Protein AF-0000000067725650 (afdb_homodimer)

Solvent-accessible surface area (backbone atoms only — not comparable to full-atom values): 16822 Å² total; per-residue (Å²): 128,78,77,61,65,94,55,26,31,21,33,38,41,38,32,36,58,33,79,93,50,21,23,38,40,37,38,36,34,57,49,4,36,28,46,35,37,36,42,27,48,74,35,75,100,40,73,75,66,40,52,38,71,55,66,52,57,87,64,38,57,76,92,34,56,45,89,60,23,18,45,24,63,25,79,72,66,66,37,48,76,51,51,60,70,70,75,77,94,49,63,87,43,76,65,29,45,55,46,26,75,56,16,65,42,28,21,35,39,60,80,38,52,92,56,16,60,42,74,36,60,50,63,41,22,34,39,37,31,35,32,78,92,45,68,54,17,38,38,36,38,40,32,40,50,77,54,58,79,56,52,82,63,85,58,81,47,85,121,128,80,77,62,65,93,55,26,31,21,33,38,40,37,33,36,58,34,76,93,50,20,22,40,40,36,36,36,34,56,49,4,36,29,47,33,36,38,41,29,50,74,35,75,101,38,72,76,66,39,51,39,72,54,68,53,58,85,64,37,57,75,90,34,56,46,89,62,22,17,44,24,63,25,81,72,66,66,36,47,76,51,52,60,71,67,78,80,94,49,61,86,44,77,66,27,46,56,46,26,75,57,17,64,40,27,22,34,39,62,78,38,51,92,58,15,59,41,73,34,60,52,61,42,23,36,38,36,30,34,33,79,92,43,68,54,16,38,38,36,41,40,32,41,48,76,54,58,78,57,54,81,63,85,58,80,49,84,121

Secondary structure (DSSP, 8-state):
-----S---EEEEEE-S-GGGEEEEEEE-TT-B-S-EEEEE-SSS----EEE-S-TTTT--GGGEETTEE--HHHHH-SHHHH--SSS-----HHHHHHHHH-TTEE-STT-GGGT-EEEETT--EEEEESTTSTT-EEEEEE-S-----SSS------/-----S---EEEEEE-S-GGGEEEEEEE-TT-B-S-EEEEE-SSS----EEE-S-TTTT--GGGEETTEE--HHHHH-SHHHH--SSS-----HHHHHHHHH-TTEE-STT-GGGT-EEEETT--EEEEESTTSTT-EEEEEE-S-----SSS------

InterPro domains:
  IPR001938 Thaumatin family [PF00314] (8-132)
  IPR001938 Thaumatin family [PIRSF002703] (8-136)
  IPR001938 Thaumatin family [PR00347] (23-39)
  IPR001938 Thaumatin family [PR00347] (122-131)
  IPR001938 Thaumatin family [PS51367] (1-134)
  IPR001938 Thaumatin family [PTHR31048] (8-132)
  IPR001938 Thaumatin family [SM00205] (1-132)
  IPR037176 Osmotin/thaumatin-like superfamily [G3DSA:2.60.110.10] (4-132)
  IPR037176 Osmotin/thaumatin-like superfamily [SSF49870] (10-132)

Radius of gyration: 19.92 Å; Cα contacts (8 Å, |Δi|>4): 793; chains: 2; bounding box: 37×60×54 Å

Nearest PDB structures (foldseek):
  4bct-assembly1_A  TM=9.636E-01  e=1.843E-18  Actinidia deliciosa
  4jru-assembly1_A  TM=9.749E-01  e=6.706E-17  Vitis vinifera
  5yyr-assembly1_A  TM=9.310E-01  e=9.993E-14  Thaumatococcus daniellii
  7vcg-assembly1_A  TM=9.346E-01  e=1.601E-13  Thaumatococcus daniellii
  3wou-assembly1_A  TM=9.330E-01  e=2.418E-13  Thaumatococcus daniellii

pLDDT: mean 81.75, std 19.79, range [21.67, 98.56]

Foldseek 3Di:
DPVPPLDQDWDWDWDALDPPQKIKIFIARLSWFQWWKKKAWDDDPGGDIFIQDFPCQVVAPPQQHDVRTGGFPCSSPVDCQRAVPPDDDHDDDPQLVSRCVRGVQYHSGDPPCVRTMDIDHHQIKMKMKIRVVDPPIDMDIGGRDQADPPDDDSDDGDD/DPVPPLDQDWDWDWDALDPPQKIKIFIARLSWFQWWKKKAWDDDPGGDIFIQDFPCQVVAPPQQHDVRTGGFPCSSPVDCQRAVPPDDDHDDDPQLVSRCVRGVQYHSGDPPCVRTMDIDHHQIKMKMKIRVVDPPIDMDIGGRDQADPPDDDSDDGDD

Sequence (318 aa):
SHFWLNTSDTLAEYSLKQFNNLDFYDISLVDGFNVPMEFSPTSGNCSVRISCTADIIGQCPNELRIPGGCNNPCTVFNTNEYCCTSGGNCGPTNYSKFFKDRCSTSYSYPKDDSTSTFTCPNGTNYRVVFCPRSRLGGTVLIKSSLFCVLQGTPLPCCRSHFWLNTSDTLAEYSLKQFNNLDFYDISLVDGFNVPMEFSPTSGNCSVRISCTADIIGQCPNELRIPGGCNNPCTVFNTNEYCCTSGGNCGPTNYSKFFKDRCSTSYSYPKDDSTSTFTCPNGTNYRVVFCPRSRLGGTVLIKSSLFCVLQGTPLPCCR

Organism: Nicotiana tabacum (NCBI:txid4097)

Structure (mmCIF, N/CA/C/O backbone):
data_AF-0000000067725650-model_v1
#
loop_
_entity.id
_entity.type
_entity.pdbx_description
1 polymer 'Osmotin-like protein OSM34'
#
loop_
_atom_site.group_PDB
_atom_site.id
_atom_site.type_symbol
_atom_site.label_atom_id
_atom_site.label_alt_id
_atom_site.label_comp_id
_atom_site.label_asym_id
_atom_site.label_entity_id
_atom_site.label_seq_id
_atom_site.pdbx_PDB_ins_code
_atom_site.Cartn_x
_atom_site.Cartn_y
_atom_site.Cartn_z
_atom_site.occupancy
_atom_site.B_iso_or_equiv
_atom_site.auth_seq_id
_atom_site.auth_comp_id
_atom_site.auth_asym_id
_atom_site.auth_atom_id
_atom_site.pdbx_PDB_model_num
ATOM 1 N N . SER A 1 1 ? 18.594 8.836 9.594 1 21.67 1 SER A N 1
ATOM 2 C CA . SER A 1 1 ? 18.406 9.891 8.609 1 21.67 1 SER A CA 1
ATOM 3 C C . SER A 1 1 ? 17.641 9.383 7.391 1 21.67 1 SER A C 1
ATOM 5 O O . SER A 1 1 ? 18.094 8.477 6.695 1 21.67 1 SER A O 1
ATOM 7 N N . HIS A 1 2 ? 16.406 9.203 7.5 1 28.45 2 HIS A N 1
ATOM 8 C CA . HIS A 1 2 ? 15.547 8.953 6.344 1 28.45 2 HIS A CA 1
ATOM 9 C C . HIS A 1 2 ? 15.914 9.859 5.176 1 28.45 2 HIS A C 1
ATOM 11 O O . HIS A 1 2 ? 15.867 11.086 5.297 1 28.45 2 HIS A O 1
ATOM 17 N N . PHE A 1 3 ? 16.906 9.719 4.648 1 27.81 3 PHE A N 1
ATOM 18 C CA . PHE A 1 3 ? 17.141 10.43 3.395 1 27.81 3 PHE A CA 1
ATOM 19 C C . PHE A 1 3 ? 15.859 10.484 2.564 1 27.81 3 PHE A C 1
ATOM 21 O O . PHE A 1 3 ? 15.523 9.531 1.858 1 27.81 3 PHE A O 1
ATOM 28 N N . TRP A 1 4 ? 14.812 11.016 3.189 1 34.94 4 TRP A N 1
ATOM 29 C CA . TRP A 1 4 ? 13.609 11.406 2.471 1 34.94 4 TRP A CA 1
ATOM 30 C C . TRP A 1 4 ? 13.953 12.219 1.223 1 34.94 4 TRP A C 1
ATOM 32 O O . TRP A 1 4 ? 14.508 13.312 1.32 1 34.94 4 TRP A O 1
ATOM 42 N N . LEU A 1 5 ? 14.5 11.688 0.393 1 38.09 5 LEU A N 1
ATOM 43 C CA . LEU A 1 5 ? 14.406 12.508 -0.807 1 38.09 5 LEU A CA 1
ATOM 44 C C . LEU A 1 5 ? 13.086 13.281 -0.837 1 38.09 5 LEU A C 1
ATOM 46 O O . LEU A 1 5 ? 12.062 12.773 -0.38 1 38.09 5 LEU A O 1
ATOM 50 N N . ASN A 1 6 ? 13.164 14.641 -0.627 1 46.59 6 ASN A N 1
ATOM 51 C CA . ASN A 1 6 ? 12.117 15.648 -0.667 1 46.59 6 ASN A CA 1
ATOM 52 C C . ASN A 1 6 ? 11.016 15.273 -1.653 1 46.59 6 ASN A C 1
ATOM 54 O O . ASN A 1 6 ? 10.922 15.859 -2.736 1 46.59 6 ASN A O 1
ATOM 58 N N . THR A 1 7 ? 10.648 13.938 -1.808 1 59.97 7 THR A N 1
ATOM 59 C CA . THR A 1 7 ? 9.609 13.609 -2.777 1 59.97 7 THR A CA 1
ATOM 60 C C . THR A 1 7 ? 8.234 13.609 -2.115 1 59.97 7 THR A C 1
ATOM 62 O O . THR A 1 7 ? 8.125 13.43 -0.9 1 59.97 7 THR A O 1
ATOM 65 N N . SER A 1 8 ? 7.371 14.305 -2.717 1 71.69 8 SER A N 1
ATOM 66 C CA . SER A 1 8 ? 5.965 14.234 -2.34 1 71.69 8 SER A CA 1
ATOM 67 C C . SER A 1 8 ? 5.473 12.789 -2.305 1 71.69 8 SER A C 1
ATOM 69 O O . SER A 1 8 ? 5.605 12.055 -3.289 1 71.69 8 SER A O 1
ATOM 71 N N . ASP A 1 9 ? 5.129 12.43 -1.097 1 77.31 9 ASP A N 1
ATOM 72 C CA . ASP A 1 9 ? 4.691 11.039 -0.955 1 77.31 9 ASP A CA 1
ATOM 73 C C . ASP A 1 9 ? 3.344 10.961 -0.244 1 77.31 9 ASP A C 1
ATOM 75 O O . ASP A 1 9 ? 3.168 11.531 0.833 1 77.31 9 ASP A O 1
ATOM 79 N N . THR A 1 10 ? 2.334 10.344 -0.966 1 80.31 10 THR A N 1
ATOM 80 C CA . THR A 1 10 ? 1.128 9.906 -0.275 1 80.31 10 THR A CA 1
ATOM 81 C C . THR A 1 10 ? 1.414 8.672 0.573 1 80.31 10 THR A C 1
ATOM 83 O O . THR A 1 10 ? 1.952 7.676 0.074 1 80.31 10 THR A O 1
ATOM 86 N N . LEU A 1 11 ? 1.077 8.828 1.792 1 81.38 11 LEU A N 1
ATOM 87 C CA . LEU A 1 11 ? 1.414 7.762 2.734 1 81.38 11 LEU A CA 1
ATOM 88 C C . LEU A 1 11 ? 0.153 7.133 3.314 1 81.38 11 LEU A C 1
ATOM 90 O O . LEU A 1 11 ? -0.792 7.84 3.674 1 81.38 11 LEU A O 1
ATOM 94 N N . ALA A 1 12 ? -0.032 5.801 3.248 1 83.94 12 ALA A N 1
ATOM 95 C CA . ALA A 1 12 ? -0.967 5.059 4.09 1 83.94 12 ALA A CA 1
ATOM 96 C C . ALA A 1 12 ? -0.258 4.465 5.305 1 83.94 12 ALA A C 1
ATOM 98 O O . ALA A 1 12 ? 0.868 3.973 5.195 1 83.94 12 ALA A O 1
ATOM 99 N N . GLU A 1 13 ? -0.981 4.641 6.43 1 79.81 13 GLU A N 1
ATOM 100 C CA . GLU A 1 13 ? -0.401 4.121 7.664 1 79.81 13 GLU A CA 1
ATOM 101 C C . GLU A 1 13 ? -1.375 3.191 8.383 1 79.81 13 GLU A C 1
ATOM 103 O O . GLU A 1 13 ? -2.562 3.5 8.5 1 79.81 13 GLU A O 1
ATOM 108 N N . TYR A 1 14 ? -0.844 2.064 8.742 1 81.12 14 TYR A N 1
ATOM 109 C CA . TYR A 1 14 ? -1.568 1.082 9.539 1 81.12 14 TYR A CA 1
ATOM 110 C C . TYR A 1 14 ? -0.776 0.7 10.789 1 81.12 14 TYR A C 1
ATOM 112 O O . TYR A 1 14 ? 0.394 0.321 10.695 1 81.12 14 TYR A O 1
ATOM 120 N N . SER A 1 15 ? -1.365 0.926 11.969 1 74.5 15 SER A N 1
ATOM 121 C CA . SER A 1 15 ? -0.776 0.531 13.242 1 74.5 15 SER A CA 1
ATOM 122 C C . SER A 1 15 ? -1.657 -0.478 13.969 1 74.5 15 SER A C 1
ATOM 124 O O . SER A 1 15 ? -2.822 -0.198 14.258 1 74.5 15 SER A O 1
ATOM 126 N N . LEU A 1 16 ? -1.078 -1.565 14.25 1 75.38 16 LEU A N 1
ATOM 127 C CA . LEU A 1 16 ? -1.798 -2.676 14.867 1 75.38 16 LEU A CA 1
ATOM 128 C C . LEU A 1 16 ? -1.773 -2.562 16.391 1 75.38 16 LEU A C 1
ATOM 130 O O . LEU A 1 16 ? -0.742 -2.225 16.969 1 75.38 16 LEU A O 1
ATOM 134 N N . LYS A 1 17 ? -2.9 -3.096 16.969 1 67.88 17 LYS A N 1
ATOM 135 C CA . LYS A 1 17 ? -3.072 -3.316 18.406 1 67.88 17 LYS A CA 1
ATOM 136 C C . LYS A 1 17 ? -2.541 -2.135 19.219 1 67.88 17 LYS A C 1
ATOM 138 O O . LYS A 1 17 ? -1.748 -2.3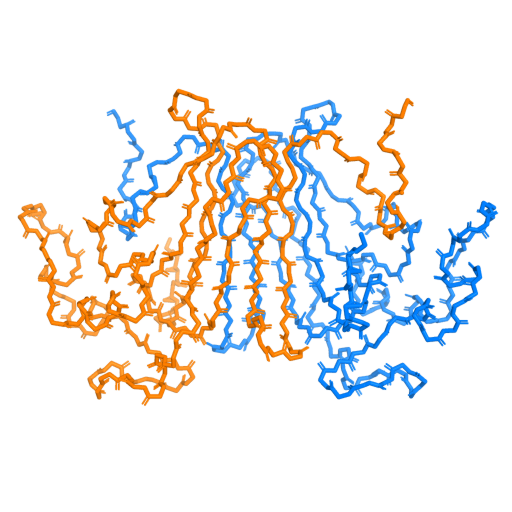14 20.141 1 67.88 17 LYS A O 1
ATOM 143 N N . GLN A 1 18 ? -3.107 -1.048 18.875 1 67.12 18 GLN A N 1
ATOM 144 C CA . GLN A 1 18 ? -2.768 0.138 19.656 1 67.12 18 GLN A CA 1
ATOM 145 C C . GLN A 1 18 ? -3.596 0.213 20.938 1 67.12 18 GLN A C 1
ATOM 147 O O . GLN A 1 18 ? -3.865 -0.811 21.578 1 67.12 18 GLN A O 1
ATOM 152 N N . PHE A 1 19 ? -3.898 1.355 21.438 1 72.5 19 PHE A N 1
ATOM 153 C CA . PHE A 1 19 ? -4.621 1.539 22.688 1 72.5 19 PHE A CA 1
ATOM 154 C C . PHE A 1 19 ? -5.996 0.88 22.625 1 72.5 19 PHE A C 1
ATOM 156 O O . PHE A 1 19 ? -6.664 0.928 21.594 1 72.5 19 PHE A O 1
ATOM 163 N N . ASN A 1 20 ? -6.391 0.091 23.766 1 79.44 20 ASN A N 1
ATOM 164 C CA . ASN A 1 20 ? -7.723 -0.476 23.953 1 79.44 20 ASN A CA 1
ATOM 165 C C . ASN A 1 20 ? -8.039 -1.516 22.875 1 79.44 20 ASN A C 1
ATOM 167 O O . ASN A 1 20 ? -9.18 -1.623 22.422 1 79.44 20 ASN A O 1
ATOM 171 N N . ASN A 1 21 ? -7.031 -2.211 22.281 1 85.31 21 ASN A N 1
ATOM 172 C CA . ASN A 1 21 ? -7.195 -3.285 21.312 1 85.31 21 ASN A CA 1
ATOM 173 C C . ASN A 1 21 ? -7.773 -2.768 19.984 1 85.31 21 ASN A C 1
ATOM 175 O O . ASN A 1 21 ? -8.625 -3.418 19.391 1 85.31 21 ASN A O 1
ATOM 179 N N . LEU A 1 22 ? -7.387 -1.499 19.75 1 87.44 22 LEU A N 1
ATOM 180 C CA . LEU A 1 22 ? -7.812 -0.895 18.5 1 87.44 22 LEU A CA 1
ATOM 181 C C . LEU A 1 22 ? -6.652 -0.829 17.5 1 87.44 22 LEU A C 1
ATOM 183 O O . LEU A 1 22 ? -5.504 -0.629 17.906 1 87.44 22 LEU A O 1
ATOM 187 N N . ASP A 1 23 ? -6.965 -1.062 16.25 1 87.56 23 ASP A N 1
ATOM 188 C CA . ASP A 1 23 ? -6.09 -0.672 15.141 1 87.56 23 ASP A CA 1
ATOM 189 C C . ASP A 1 23 ? -6.301 0.792 14.766 1 87.56 23 ASP A C 1
ATOM 191 O O . ASP A 1 23 ? -7.422 1.298 14.828 1 87.56 23 ASP A O 1
ATOM 195 N N . PHE A 1 24 ? -5.199 1.407 14.359 1 88.56 24 PHE A N 1
ATOM 196 C CA . PHE A 1 24 ? -5.27 2.75 13.805 1 88.56 24 PHE A CA 1
ATOM 197 C C . PHE A 1 24 ? -4.859 2.748 12.336 1 88.56 24 PHE A C 1
ATOM 199 O O . PHE A 1 24 ? -3.895 2.08 11.953 1 88.56 24 PHE A O 1
ATOM 206 N N . TYR A 1 25 ? -5.621 3.398 11.508 1 90.06 25 TYR A N 1
ATOM 207 C CA . TYR A 1 25 ? -5.242 3.547 10.102 1 90.06 25 TYR A CA 1
ATOM 208 C C . TYR A 1 25 ? -5.574 4.945 9.594 1 90.06 25 TYR A C 1
ATOM 210 O O . TYR A 1 25 ? -6.504 5.586 10.086 1 90.06 25 TYR A O 1
ATOM 218 N N . ASP A 1 26 ? -4.762 5.449 8.641 1 92.5 26 ASP A N 1
ATOM 219 C CA . ASP A 1 26 ? -4.949 6.789 8.094 1 92.5 26 ASP A CA 1
ATOM 220 C C . ASP A 1 26 ? -4.242 6.934 6.746 1 92.5 26 ASP A C 1
ATOM 222 O O . ASP A 1 26 ? -3.463 6.066 6.352 1 92.5 26 ASP A O 1
ATOM 226 N N . ILE A 1 27 ? -4.598 7.965 6.016 1 94.12 27 ILE A N 1
ATOM 227 C CA . ILE A 1 27 ? -3.867 8.484 4.863 1 94.12 27 ILE A CA 1
ATOM 228 C C . ILE A 1 27 ? -3.258 9.844 5.207 1 94.12 27 ILE A C 1
ATOM 230 O O . ILE A 1 27 ? -3.914 10.688 5.82 1 94.12 27 ILE A O 1
ATOM 234 N N . SER A 1 28 ? -1.983 10.008 4.867 1 92.5 28 SER A N 1
ATOM 235 C CA . SER A 1 28 ? -1.287 11.227 5.242 1 92.5 28 SER A CA 1
ATOM 236 C C . SER A 1 28 ? -0.784 11.984 4.016 1 92.5 28 SER A C 1
ATOM 238 O O . SER A 1 28 ? -0.113 11.398 3.158 1 92.5 28 SER A O 1
ATOM 240 N N . LEU A 1 29 ? -1.091 13.273 3.947 1 93 29 LEU A N 1
ATOM 241 C CA . LEU A 1 29 ? -0.574 14.172 2.924 1 93 29 LEU A CA 1
ATOM 242 C C . LEU A 1 29 ? 0.448 15.133 3.514 1 93 29 LEU A C 1
ATOM 244 O O . LEU A 1 29 ? 0.847 16.109 2.861 1 93 29 LEU A O 1
ATOM 248 N N . VAL A 1 30 ? 0.889 14.867 4.758 1 89.38 30 VAL A N 1
ATOM 249 C CA . VAL A 1 30 ? 1.842 15.734 5.441 1 89.38 30 VAL A CA 1
ATOM 250 C C . VAL A 1 30 ? 3.156 15.773 4.664 1 89.38 30 VAL A C 1
ATOM 252 O O . VAL A 1 30 ? 3.838 16.797 4.633 1 89.38 30 VAL A O 1
ATOM 255 N N . ASP A 1 31 ? 3.473 14.75 3.902 1 86.12 31 ASP A N 1
ATOM 256 C CA . ASP A 1 31 ? 4.684 14.711 3.088 1 86.12 31 ASP A CA 1
ATOM 257 C C . ASP A 1 31 ? 4.367 14.992 1.62 1 86.12 31 ASP A C 1
ATOM 259 O O . ASP A 1 31 ? 5.195 14.734 0.743 1 86.12 31 ASP A O 1
ATOM 263 N N . GLY A 1 32 ? 3.207 15.469 1.383 1 91 32 GLY A N 1
ATOM 264 C CA . GLY A 1 32 ? 2.795 15.781 0.023 1 91 32 GLY A CA 1
ATOM 265 C C . GLY A 1 32 ? 1.9 14.719 -0.586 1 91 32 GLY A C 1
ATOM 266 O O . GLY A 1 32 ? 1.411 13.836 0.119 1 91 32 GLY A O 1
ATOM 267 N N . PHE A 1 33 ? 1.603 14.977 -1.886 1 92.75 33 PHE A N 1
ATOM 268 C CA . PHE A 1 33 ? 0.702 14.109 -2.639 1 92.75 33 PHE A CA 1
ATOM 269 C C . PHE A 1 33 ? 1.281 13.789 -4.008 1 92.75 33 PHE A C 1
ATOM 271 O O . PHE A 1 33 ? 1.749 14.68 -4.719 1 92.75 33 PHE A O 1
ATOM 278 N N . ASN A 1 34 ? 1.234 12.477 -4.289 1 89.5 34 ASN A N 1
ATOM 279 C CA . ASN A 1 34 ? 1.689 12.117 -5.629 1 89.5 34 ASN A CA 1
ATOM 280 C C . ASN A 1 34 ? 0.786 11.062 -6.262 1 89.5 34 ASN A C 1
ATOM 282 O O . ASN A 1 34 ? 0.689 10.977 -7.488 1 89.5 34 ASN A O 1
ATOM 286 N N . VAL A 1 35 ? 0.055 10.289 -5.457 1 88.5 35 VAL A N 1
ATOM 287 C CA . VAL A 1 35 ? -0.822 9.266 -6.016 1 88.5 35 VAL A CA 1
ATOM 288 C C . VAL A 1 35 ? -2.104 9.18 -5.191 1 88.5 35 VAL A C 1
ATOM 290 O O . VAL A 1 35 ? -2.062 9.266 -3.961 1 88.5 35 VAL A O 1
ATOM 293 N N . PRO A 1 36 ? -3.256 8.953 -5.906 1 91.5 36 PRO A N 1
ATOM 294 C CA . PRO A 1 36 ? -4.496 8.688 -5.172 1 91.5 36 PRO A CA 1
ATOM 295 C C . PRO A 1 36 ? -4.48 7.344 -4.449 1 91.5 36 PRO A C 1
ATOM 297 O O . PRO A 1 36 ? -3.797 6.414 -4.883 1 91.5 36 PRO A O 1
ATOM 300 N N . MET A 1 37 ? -5.234 7.309 -3.369 1 92.5 37 MET A N 1
ATOM 301 C CA . MET A 1 37 ? -5.246 6.09 -2.566 1 92.5 37 MET A CA 1
ATOM 302 C C . MET A 1 37 ? -6.602 5.902 -1.888 1 92.5 37 MET A C 1
ATOM 304 O O . MET A 1 37 ? -7.309 6.875 -1.626 1 92.5 37 MET A O 1
ATOM 308 N N . GLU A 1 38 ? -6.93 4.637 -1.72 1 93.62 38 GLU A N 1
ATOM 309 C CA . GLU A 1 38 ? -8.055 4.223 -0.881 1 93.62 38 GLU A CA 1
ATOM 310 C C . GLU A 1 38 ? -7.609 3.225 0.184 1 93.62 38 GLU A C 1
ATOM 312 O O . GLU A 1 38 ? -6.789 2.346 -0.085 1 93.62 38 GLU A O 1
ATOM 317 N N . PHE A 1 39 ? -8.109 3.389 1.407 1 94.31 39 PHE A N 1
ATOM 318 C CA . PHE A 1 39 ? -7.824 2.537 2.557 1 94.31 39 PHE A CA 1
ATOM 319 C C . PHE A 1 39 ? -9.117 2.104 3.24 1 94.31 39 PHE A C 1
ATOM 321 O O . PHE A 1 39 ? -9.867 2.941 3.746 1 94.31 39 PHE A O 1
ATOM 328 N N . SER A 1 40 ? -9.336 0.747 3.332 1 95.81 40 SER A N 1
ATOM 329 C CA . SER A 1 40 ? -10.625 0.309 3.854 1 95.81 40 SER A CA 1
ATOM 330 C C . SER A 1 40 ? -10.484 -0.953 4.699 1 95.81 40 SER A C 1
ATOM 332 O O . SER A 1 40 ? -9.703 -1.847 4.359 1 95.81 40 SER A O 1
ATOM 334 N N . PRO A 1 41 ? -11.211 -0.962 5.84 1 94.69 41 PRO A N 1
ATOM 335 C CA . PRO A 1 41 ? -11.398 -2.273 6.465 1 94.69 41 PRO A CA 1
ATOM 336 C C . PRO A 1 41 ? -12.219 -3.227 5.602 1 94.69 41 PRO A C 1
ATOM 338 O O . PRO A 1 41 ? -13.141 -2.791 4.898 1 94.69 41 PRO A O 1
ATOM 341 N N . THR A 1 42 ? -11.938 -4.523 5.656 1 91.38 42 THR A N 1
ATOM 342 C CA . THR A 1 42 ? -12.641 -5.477 4.805 1 91.38 42 THR A CA 1
ATOM 343 C C . THR A 1 42 ? -13.258 -6.594 5.645 1 91.38 42 THR A C 1
ATOM 345 O O . THR A 1 42 ? -13.789 -7.562 5.102 1 91.38 42 THR A O 1
ATOM 348 N N . SER A 1 43 ? -13.125 -6.496 6.938 1 87.69 43 SER A N 1
ATOM 349 C CA . SER A 1 43 ? -13.711 -7.5 7.824 1 87.69 43 SER A CA 1
ATOM 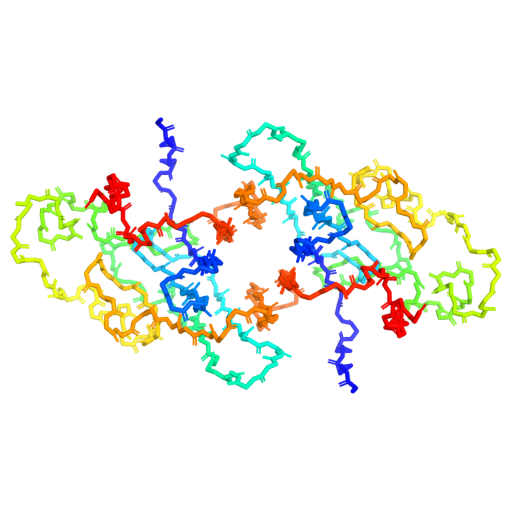350 C C . SER A 1 43 ? -14.102 -6.895 9.164 1 87.69 43 SER A C 1
ATOM 352 O O . SER A 1 43 ? -13.805 -5.727 9.438 1 87.69 43 SER A O 1
ATOM 354 N N . GLY A 1 44 ? -14.766 -7.676 9.898 1 85.69 44 GLY A N 1
ATOM 355 C CA . GLY A 1 44 ? -15.133 -7.238 11.234 1 85.69 44 GLY A CA 1
ATOM 356 C C . GLY A 1 44 ? -16.25 -6.219 11.234 1 85.69 44 GLY A C 1
ATOM 357 O O . GLY A 1 44 ? -16.906 -6 10.211 1 85.69 44 GLY A O 1
ATOM 358 N N . ASN A 1 45 ? -16.609 -5.711 12.375 1 90.12 45 ASN A N 1
ATOM 359 C CA . ASN A 1 45 ? -17.609 -4.668 12.539 1 90.12 45 ASN A CA 1
ATOM 360 C C . ASN A 1 45 ? -17.016 -3.277 12.383 1 90.12 45 ASN A C 1
ATOM 362 O O . ASN A 1 45 ? -17.141 -2.436 13.273 1 90.12 45 ASN A O 1
ATOM 366 N N . CYS A 1 46 ? -16.312 -3.078 11.328 1 92.94 46 CYS A N 1
ATOM 367 C CA . CYS A 1 46 ? -15.688 -1.81 10.969 1 92.94 46 CYS A CA 1
ATOM 368 C C . CYS A 1 46 ? -15.914 -1.495 9.492 1 92.94 46 CYS A C 1
ATOM 370 O O . CYS A 1 46 ? -15.812 -2.381 8.641 1 92.94 46 CYS A O 1
ATOM 372 N N . SER A 1 47 ? -16.219 -0.178 9.219 1 93.88 47 SER A N 1
ATOM 373 C CA . SER A 1 47 ? -16.672 0.026 7.848 1 93.88 47 SER A CA 1
ATOM 374 C C . SER A 1 47 ? -16.203 1.373 7.309 1 93.88 47 SER A C 1
ATOM 376 O O . SER A 1 47 ? -16.469 1.71 6.152 1 93.88 47 SER A O 1
ATOM 378 N N . VAL A 1 48 ? -15.5 2.121 8.109 1 95.94 48 VAL A N 1
ATOM 379 C CA . VAL A 1 48 ? -15.156 3.451 7.621 1 95.94 48 VAL A CA 1
ATOM 380 C C . VAL A 1 48 ? -14.078 3.338 6.543 1 95.94 48 VAL A C 1
ATOM 382 O O . VAL A 1 48 ? -12.938 2.977 6.832 1 95.94 48 VAL A O 1
ATOM 385 N N . ARG A 1 49 ? -14.422 3.623 5.355 1 97 49 ARG A N 1
ATOM 386 C CA . ARG A 1 49 ? -13.508 3.713 4.219 1 97 49 ARG A CA 1
ATOM 387 C C . ARG A 1 49 ? -12.961 5.125 4.07 1 97 49 ARG A C 1
ATOM 389 O O . ARG A 1 49 ? -13.719 6.098 4.098 1 97 49 ARG A O 1
ATOM 396 N N . ILE A 1 50 ? -11.648 5.23 3.949 1 97 50 ILE A N 1
ATOM 397 C CA . ILE A 1 50 ? -11.039 6.535 3.732 1 97 50 ILE A CA 1
ATOM 398 C C . ILE A 1 50 ? -10.312 6.547 2.389 1 97 50 ILE A C 1
ATOM 400 O O . ILE A 1 50 ? -9.906 5.496 1.887 1 97 50 ILE A O 1
ATOM 404 N N . SER A 1 51 ? -10.305 7.75 1.778 1 96.75 51 SER A N 1
ATOM 405 C CA . SER A 1 51 ? -9.695 7.855 0.456 1 96.75 51 SER A CA 1
ATOM 406 C C . SER A 1 51 ? -9.234 9.281 0.172 1 96.75 51 SER A C 1
ATOM 408 O O . SER A 1 51 ? -9.711 10.227 0.805 1 96.75 51 SER A O 1
ATOM 410 N N . CYS A 1 52 ? -8.266 9.414 -0.593 1 95.81 52 CYS A N 1
ATOM 411 C CA . CYS A 1 52 ? -7.836 10.648 -1.237 1 95.81 52 CYS A CA 1
ATOM 412 C C . CYS A 1 52 ? -7.633 10.445 -2.732 1 95.81 52 CYS A C 1
ATOM 414 O O . CYS A 1 52 ? -6.566 10 -3.162 1 95.81 52 CYS A O 1
ATOM 416 N N . THR A 1 53 ? -8.695 10.836 -3.527 1 94.94 53 THR A N 1
ATOM 417 C CA . THR A 1 53 ? -8.656 10.578 -4.961 1 94.94 53 THR A CA 1
ATOM 418 C C . THR A 1 53 ? -8.961 11.852 -5.75 1 94.94 53 THR A C 1
ATOM 420 O O . THR A 1 53 ? -9.188 11.797 -6.961 1 94.94 53 THR A O 1
ATOM 423 N N . ALA A 1 54 ? -9 12.969 -4.992 1 95.69 54 ALA A N 1
ATOM 424 C CA . ALA A 1 54 ? -9.234 14.234 -5.672 1 95.69 54 ALA A CA 1
ATOM 425 C C . ALA A 1 54 ? -8.07 14.586 -6.598 1 95.69 54 ALA A C 1
ATOM 427 O O . ALA A 1 54 ? -6.984 14.016 -6.48 1 95.69 54 ALA A O 1
ATOM 428 N N . ASP A 1 55 ? -8.32 15.516 -7.516 1 95.56 55 ASP A N 1
ATOM 429 C CA . ASP A 1 55 ? -7.281 15.969 -8.438 1 95.56 55 ASP A CA 1
ATOM 430 C C . ASP A 1 55 ? -6.352 16.969 -7.754 1 95.56 55 ASP A C 1
ATOM 432 O O . ASP A 1 55 ? -6.297 18.141 -8.148 1 95.56 55 ASP A O 1
ATOM 436 N N . ILE A 1 56 ? -5.582 16.5 -6.898 1 96.38 56 ILE A N 1
ATOM 437 C CA . ILE A 1 56 ? -4.68 17.359 -6.133 1 96.38 56 ILE A CA 1
ATOM 438 C C . ILE A 1 56 ? -3.584 17.906 -7.047 1 96.38 56 ILE A C 1
ATOM 440 O O . ILE A 1 56 ? -3.215 19.078 -6.953 1 96.38 56 ILE A O 1
ATOM 444 N N . ILE A 1 57 ? -3.092 17.125 -7.898 1 94.31 57 ILE A N 1
ATOM 445 C CA . ILE A 1 57 ? -1.996 17.562 -8.758 1 94.31 57 ILE A CA 1
ATOM 446 C C . ILE A 1 57 ? -2.486 18.641 -9.711 1 94.31 57 ILE A C 1
ATOM 448 O O . ILE A 1 57 ? -1.84 19.688 -9.859 1 94.31 57 ILE A O 1
ATOM 452 N N . GLY A 1 58 ? -3.568 18.422 -10.305 1 96.75 58 GLY A N 1
ATOM 453 C CA . GLY A 1 58 ? -4.129 19.406 -11.227 1 96.75 58 GLY A CA 1
ATOM 454 C C . GLY A 1 58 ? -4.488 20.719 -10.562 1 96.75 58 GLY A C 1
ATOM 455 O O . GLY A 1 58 ? -4.465 21.766 -11.211 1 96.75 58 GLY A O 1
ATOM 456 N N . GLN A 1 59 ? -4.754 20.688 -9.281 1 98.25 59 GLN A N 1
ATOM 457 C CA . GLN A 1 59 ? -5.215 21.875 -8.57 1 98.25 59 GLN A CA 1
ATOM 458 C C . GLN A 1 59 ? -4.152 22.391 -7.598 1 98.25 59 GLN A C 1
ATOM 460 O O . GLN A 1 59 ? -4.426 23.266 -6.781 1 98.25 59 GLN A O 1
ATOM 465 N N . CYS A 1 60 ? -3.039 21.875 -7.684 1 98 60 CYS A N 1
ATOM 466 C CA . CYS A 1 60 ? -1.983 22.172 -6.723 1 98 60 CYS A CA 1
ATOM 467 C C . CYS A 1 60 ? -1.629 23.656 -6.75 1 98 60 CYS A C 1
ATOM 469 O O . CYS A 1 60 ? -1.39 24.219 -7.82 1 98 60 CYS A O 1
ATOM 471 N N . PRO A 1 61 ? -1.625 24.297 -5.52 1 98.12 61 PRO A N 1
ATOM 472 C CA . PRO A 1 61 ? -1.122 25.672 -5.52 1 98.12 61 PRO A CA 1
ATOM 473 C C . PRO A 1 61 ? 0.243 25.812 -6.191 1 98.12 61 PRO A C 1
ATOM 475 O O . PRO A 1 61 ? 1.094 24.922 -6.043 1 98.12 61 PRO A O 1
ATOM 478 N N . ASN A 1 62 ? 0.466 26.922 -6.832 1 97.94 62 ASN A N 1
ATOM 479 C CA . ASN A 1 62 ? 1.676 27.109 -7.621 1 97.94 62 ASN A CA 1
ATOM 480 C C . ASN A 1 62 ? 2.934 26.922 -6.777 1 97.94 62 ASN A C 1
ATOM 482 O O . ASN A 1 62 ? 3.91 26.328 -7.234 1 97.94 62 ASN A O 1
ATOM 486 N N . GLU A 1 63 ? 2.9 27.406 -5.598 1 97.69 63 GLU A N 1
ATOM 487 C CA . GLU A 1 63 ? 4.066 27.406 -4.723 1 97.69 63 GLU A CA 1
ATOM 488 C C . GLU A 1 63 ? 4.477 25.969 -4.363 1 97.69 63 GLU A C 1
ATOM 490 O O . GLU A 1 63 ? 5.637 25.719 -4.02 1 97.69 63 GLU A O 1
ATOM 495 N N . LEU A 1 64 ? 3.506 25.062 -4.543 1 97.38 64 LEU A N 1
ATOM 496 C CA . LEU A 1 64 ? 3.754 23.703 -4.07 1 97.38 64 LEU A CA 1
ATOM 497 C C . LEU A 1 64 ? 3.928 22.734 -5.242 1 97.38 64 LEU A C 1
ATOM 499 O O . LEU A 1 64 ? 4.184 21.547 -5.043 1 97.38 64 LEU A O 1
ATOM 503 N N . ARG A 1 65 ? 3.82 23.25 -6.445 1 96.81 65 ARG A N 1
ATOM 504 C CA . ARG A 1 65 ? 3.811 22.375 -7.621 1 96.81 65 ARG A CA 1
ATOM 505 C C . ARG A 1 65 ? 5.195 21.797 -7.883 1 96.81 65 ARG A C 1
ATOM 507 O O . ARG A 1 65 ? 6.195 22.516 -7.848 1 96.81 65 ARG A O 1
ATOM 514 N N . ILE A 1 66 ? 5.238 20.484 -8.094 1 92.69 66 ILE A N 1
ATOM 515 C CA . ILE A 1 66 ? 6.406 19.75 -8.578 1 92.69 66 ILE A CA 1
ATOM 516 C C . ILE A 1 66 ? 5.984 18.75 -9.648 1 92.69 66 ILE A C 1
ATOM 518 O O . ILE A 1 66 ? 4.82 18.344 -9.703 1 92.69 66 ILE A O 1
ATOM 522 N N . PRO A 1 67 ? 6.953 18.406 -10.461 1 89.5 67 PRO A N 1
ATOM 523 C CA . PRO A 1 67 ? 6.598 17.406 -11.469 1 89.5 67 PRO A CA 1
ATOM 524 C C . PRO A 1 67 ? 6.07 16.109 -10.844 1 89.5 67 PRO A C 1
ATOM 526 O O . PRO A 1 67 ? 6.742 15.508 -10.008 1 89.5 67 PRO A O 1
ATOM 529 N N . GLY A 1 68 ? 4.918 15.734 -11.188 1 87.31 68 GLY A N 1
ATOM 530 C CA . GLY A 1 68 ? 4.359 14.461 -10.773 1 87.31 68 GLY A CA 1
ATOM 531 C C . GLY A 1 68 ? 3.777 14.484 -9.375 1 87.31 68 GLY A C 1
ATOM 532 O O . GLY A 1 68 ? 3.4 13.438 -8.836 1 87.31 68 GLY A O 1
ATOM 533 N N . GLY A 1 69 ? 3.748 15.758 -8.805 1 92.62 69 GLY A N 1
ATOM 534 C CA . GLY A 1 69 ? 3.229 15.773 -7.445 1 92.62 69 GLY A CA 1
ATOM 535 C C . GLY A 1 69 ? 2.891 17.172 -6.949 1 92.62 69 GLY A C 1
ATOM 536 O O . GLY A 1 69 ? 2.971 18.141 -7.707 1 92.62 69 GLY A O 1
ATOM 537 N N . CYS A 1 70 ? 2.326 17.156 -5.77 1 95.12 70 CYS A N 1
ATOM 538 C CA . CYS A 1 70 ? 2.088 18.375 -4.996 1 95.12 70 CYS A CA 1
ATOM 539 C C . CYS A 1 70 ? 2.812 18.312 -3.656 1 95.12 70 CYS A C 1
ATOM 541 O O . CYS A 1 70 ? 2.514 17.453 -2.82 1 95.12 70 CYS A O 1
ATOM 543 N N . ASN A 1 71 ? 3.752 19.188 -3.48 1 94.44 71 ASN A N 1
ATOM 544 C CA . ASN A 1 71 ? 4.586 19.188 -2.285 1 94.44 71 ASN A CA 1
ATOM 545 C C . ASN A 1 71 ? 3.816 19.672 -1.062 1 94.44 71 ASN A C 1
ATOM 547 O O . ASN A 1 71 ? 2.668 20.094 -1.178 1 94.44 71 ASN A O 1
ATOM 551 N N . ASN A 1 72 ? 4.434 19.453 0.099 1 92.06 72 ASN A N 1
ATOM 552 C CA . ASN A 1 72 ? 3.83 19.953 1.329 1 92.06 72 ASN A CA 1
ATOM 553 C C . ASN A 1 72 ? 4.438 21.281 1.746 1 92.06 72 ASN A C 1
ATOM 555 O O . ASN A 1 72 ? 5.59 21.578 1.427 1 92.06 72 ASN A O 1
ATOM 559 N N . PRO A 1 73 ? 3.604 22.094 2.469 1 94.38 73 PRO A N 1
ATOM 560 C CA . PRO A 1 73 ? 4.098 23.438 2.793 1 94.38 73 PRO A CA 1
ATOM 561 C C . PRO A 1 73 ? 5.289 23.406 3.75 1 94.38 73 PRO A C 1
ATOM 563 O O . PRO A 1 73 ? 6.133 24.297 3.715 1 94.38 73 PRO A O 1
ATOM 566 N N . CYS A 1 74 ? 5.414 22.391 4.586 1 90.81 74 CYS A N 1
ATOM 567 C CA . CYS A 1 74 ? 6.555 22.328 5.492 1 90.81 74 CYS A CA 1
ATOM 568 C C . CYS A 1 74 ? 7.859 22.172 4.719 1 90.81 74 CYS A C 1
ATOM 570 O O . CYS A 1 74 ? 8.844 22.859 5.016 1 90.81 74 CYS A O 1
ATOM 572 N N . THR A 1 75 ? 7.883 21.312 3.762 1 88.5 75 THR A N 1
ATOM 573 C CA . THR A 1 75 ? 9.07 21.125 2.939 1 88.5 75 THR A CA 1
ATOM 574 C C . THR A 1 75 ? 9.406 22.406 2.174 1 88.5 75 THR A C 1
ATOM 576 O O . THR A 1 75 ? 10.578 22.766 2.053 1 88.5 75 THR A O 1
ATOM 579 N N . VAL A 1 76 ? 8.391 23.094 1.677 1 94.5 76 VAL A N 1
ATOM 580 C CA . VAL A 1 76 ? 8.594 24.25 0.804 1 94.5 76 VAL A CA 1
ATOM 581 C C . VAL A 1 76 ? 9.031 25.453 1.632 1 94.5 76 VAL A C 1
ATOM 583 O O . VAL A 1 76 ? 9.953 26.172 1.25 1 94.5 76 VAL A O 1
ATOM 586 N N . PHE A 1 77 ? 8.43 25.641 2.789 1 94.31 77 PHE A N 1
ATOM 587 C CA . PHE A 1 77 ? 8.633 26.891 3.502 1 94.31 77 PHE A CA 1
ATOM 588 C C . PHE A 1 77 ? 9.461 26.672 4.762 1 94.31 77 PHE A C 1
ATOM 590 O O . PHE A 1 77 ? 10.062 27.609 5.293 1 94.31 77 PHE A O 1
ATOM 597 N N . ASN A 1 78 ? 9.43 25.516 5.332 1 91.38 78 ASN A N 1
ATOM 598 C CA . ASN A 1 78 ? 10.258 25.094 6.453 1 91.38 78 ASN A CA 1
ATOM 599 C C . ASN A 1 78 ? 10.094 26.016 7.652 1 91.38 78 ASN A C 1
ATOM 601 O O . ASN A 1 78 ? 11.086 26.438 8.25 1 91.38 78 ASN A O 1
ATOM 605 N N . THR A 1 79 ? 8.883 26.391 7.953 1 92 79 THR A N 1
ATOM 606 C CA . THR A 1 79 ? 8.594 27.188 9.133 1 92 79 THR A CA 1
ATOM 607 C C . THR A 1 79 ? 7.715 26.422 10.109 1 92 79 THR A C 1
ATOM 609 O O . THR A 1 79 ? 7.035 25.469 9.727 1 92 79 THR A O 1
ATOM 612 N N . ASN A 1 80 ? 7.742 26.875 11.289 1 89.81 80 ASN A N 1
ATOM 613 C CA . ASN A 1 80 ? 6.914 26.266 12.32 1 89.81 80 ASN A CA 1
ATOM 614 C C . ASN A 1 80 ? 5.438 26.281 11.938 1 89.81 80 ASN A C 1
ATOM 616 O O . ASN A 1 80 ? 4.684 25.375 12.289 1 89.81 80 ASN A O 1
ATOM 620 N N . GLU A 1 81 ? 5.051 27.375 11.258 1 92.5 81 GLU A N 1
ATOM 621 C CA . GLU A 1 81 ? 3.664 27.516 10.82 1 92.5 81 GLU A CA 1
ATOM 622 C C . GLU A 1 81 ? 3.211 26.281 10.047 1 92.5 81 GLU A C 1
ATOM 624 O O . GLU A 1 81 ? 2.088 25.797 10.227 1 92.5 81 GLU A O 1
ATOM 629 N N . TYR A 1 82 ? 4.117 25.688 9.32 1 92.25 82 TYR A N 1
ATOM 630 C CA . TYR A 1 82 ? 3.729 24.609 8.406 1 92.25 82 TYR A CA 1
ATOM 631 C C . TYR A 1 82 ? 4.262 23.266 8.891 1 92.25 82 TYR A C 1
ATOM 633 O O . TYR A 1 82 ? 3.719 22.219 8.539 1 92.25 82 TYR A O 1
ATOM 641 N N . CYS A 1 83 ? 5.262 23.312 9.805 1 87.69 83 CYS A N 1
ATOM 642 C CA . CYS A 1 83 ? 5.945 22.078 10.164 1 87.69 83 CYS A CA 1
ATOM 643 C C . CYS A 1 83 ? 5.578 21.641 11.578 1 87.69 83 CYS A C 1
ATOM 645 O O . CYS A 1 83 ? 5.824 20.5 11.961 1 87.69 83 CYS A O 1
ATOM 647 N N . CYS A 1 84 ? 5.074 22.5 12.32 1 87.5 84 CYS A N 1
ATOM 648 C CA . CYS A 1 84 ? 4.715 22.234 13.711 1 87.5 84 CYS A CA 1
ATOM 649 C C . CYS A 1 84 ? 5.91 21.703 14.492 1 87.5 84 CYS A C 1
ATOM 651 O O . CYS A 1 84 ? 5.797 20.719 15.211 1 87.5 84 CYS A O 1
ATOM 653 N N . THR A 1 85 ? 7.188 22.359 14.406 1 81.75 85 THR A N 1
ATOM 654 C CA . THR A 1 85 ? 8.43 21.859 14.984 1 81.75 85 THR A CA 1
ATOM 655 C C . THR A 1 85 ? 8.68 22.469 16.359 1 81.75 85 THR A C 1
ATOM 657 O O . THR A 1 85 ? 9.523 22 17.109 1 81.75 85 THR A O 1
ATOM 660 N N . SER A 1 86 ? 8.414 23.641 16.703 1 72.88 86 SER A N 1
ATOM 661 C CA . SER A 1 86 ? 8.797 24.328 17.938 1 72.88 86 SER A CA 1
ATOM 662 C C . SER A 1 86 ? 7.711 24.203 19 1 72.88 86 SER A C 1
ATOM 664 O O . SER A 1 86 ? 7.68 24.969 19.953 1 72.88 86 SER A O 1
ATOM 666 N N . GLY A 1 87 ? 7.371 23.141 19.25 1 65.38 87 GLY A N 1
ATOM 667 C CA . GLY A 1 87 ? 6.387 23.109 20.328 1 65.38 87 GLY A CA 1
ATOM 668 C C . GLY A 1 87 ? 5.418 24.281 20.266 1 65.38 87 GLY A C 1
ATOM 669 O O . GLY A 1 87 ? 5.609 25.219 19.484 1 65.38 87 GLY A O 1
ATOM 670 N N . GLY A 1 88 ? 4.172 24.266 20.547 1 61.47 88 GLY A N 1
ATOM 671 C CA . GLY A 1 88 ? 3.107 25.266 20.516 1 61.47 88 GLY A CA 1
ATOM 672 C C . GLY A 1 88 ? 1.952 24.875 19.609 1 61.47 88 GLY A C 1
ATOM 673 O O . GLY A 1 88 ? 1.845 23.719 19.203 1 61.47 88 GLY A O 1
ATOM 674 N N . ASN A 1 89 ? 1.21 26.109 19.391 1 68.81 89 ASN A N 1
ATOM 675 C CA . ASN A 1 89 ? -0.012 25.906 18.625 1 68.81 89 ASN A CA 1
ATOM 676 C C . ASN A 1 89 ? 0.268 25.875 17.125 1 68.81 89 ASN A C 1
ATOM 678 O O . ASN A 1 89 ? 0.984 26.719 16.609 1 68.81 89 ASN A O 1
ATOM 682 N N . CYS A 1 90 ? 0.283 24.859 16.531 1 84.25 90 CYS A N 1
ATOM 683 C CA . CYS A 1 90 ? 0.209 24.688 15.086 1 84.25 90 CYS A CA 1
ATOM 684 C C . CYS A 1 90 ? -1.192 24.266 14.656 1 84.25 90 CYS A C 1
ATOM 686 O O . CYS A 1 90 ? -1.773 23.344 15.242 1 84.25 90 CYS A O 1
ATOM 688 N N . GLY A 1 91 ? -1.742 25.156 13.789 1 91.06 91 GLY A N 1
ATOM 689 C CA . GLY A 1 91 ? -3.092 24.906 13.312 1 91.06 91 GLY A CA 1
ATOM 690 C C . GLY A 1 91 ? -3.197 24.891 11.797 1 91.06 91 GLY A C 1
ATOM 691 O O . GLY A 1 91 ? -2.184 24.969 11.102 1 91.06 91 GLY A O 1
ATOM 692 N N . PRO A 1 92 ? -4.414 24.703 11.391 1 95.69 92 PRO A N 1
ATOM 693 C CA . PRO A 1 92 ? -4.617 24.703 9.945 1 95.69 92 PRO A CA 1
ATOM 694 C C . PRO A 1 92 ? -4.145 26 9.281 1 95.69 92 PRO A C 1
ATOM 696 O O . PRO A 1 92 ? -4.277 27.078 9.867 1 95.69 92 PRO A O 1
ATOM 699 N N . THR A 1 93 ? -3.578 25.828 8.156 1 96.94 93 THR A N 1
ATOM 700 C CA . THR A 1 93 ? -3.209 26.922 7.277 1 96.94 93 THR A CA 1
ATOM 701 C C . THR A 1 93 ? -4.035 26.891 5.996 1 96.94 93 THR A C 1
ATOM 703 O O . THR A 1 93 ? -4.812 25.953 5.777 1 96.94 93 THR A O 1
ATOM 706 N N . ASN A 1 94 ? -3.822 27.969 5.129 1 97.44 94 ASN A N 1
ATOM 707 C CA . ASN A 1 94 ? -4.496 27.938 3.836 1 97.44 94 ASN A CA 1
ATOM 708 C C . ASN A 1 94 ? -4.074 26.734 3.002 1 97.44 94 ASN A C 1
ATOM 710 O O . ASN A 1 94 ? -4.891 26.156 2.287 1 97.44 94 ASN A O 1
ATOM 714 N N . TYR A 1 95 ? -2.865 26.328 3.117 1 97.56 95 TYR A N 1
ATOM 715 C CA . TYR A 1 95 ? -2.393 25.172 2.348 1 97.56 95 TYR A CA 1
ATOM 716 C C . TYR A 1 95 ? -2.961 23.875 2.902 1 97.56 95 TYR A C 1
ATOM 718 O O . TYR A 1 95 ? -3.387 23 2.143 1 97.56 95 TYR A O 1
ATOM 726 N N . SER A 1 96 ? -2.934 23.734 4.258 1 97.25 96 SER A N 1
ATOM 727 C CA . SER A 1 96 ? -3.521 22.516 4.809 1 97.25 96 SER A CA 1
ATOM 728 C C . SER A 1 96 ? -5.016 22.453 4.52 1 97.25 96 SER A C 1
ATOM 730 O O . SER A 1 96 ? -5.562 21.359 4.309 1 97.25 96 SER A O 1
ATOM 732 N N . LYS A 1 97 ? -5.676 23.578 4.492 1 98.44 97 LYS A N 1
ATOM 733 C CA . LYS A 1 97 ? -7.094 23.609 4.152 1 98.44 97 LYS A CA 1
ATOM 734 C C . LYS A 1 97 ? -7.316 23.203 2.699 1 98.44 97 LYS A C 1
ATOM 736 O O . LYS A 1 97 ? -8.312 22.547 2.381 1 98.44 97 LYS A O 1
ATOM 741 N N . PHE A 1 98 ? -6.465 23.594 1.818 1 98.5 98 PHE A N 1
ATOM 742 C CA . PHE A 1 98 ? -6.52 23.141 0.432 1 98.5 98 PHE A CA 1
ATOM 743 C C . PHE A 1 98 ? -6.559 21.625 0.355 1 98.5 98 PHE A C 1
ATOM 745 O O . PHE A 1 98 ? -7.418 21.047 -0.32 1 98.5 98 PHE A O 1
ATOM 752 N N . PHE A 1 99 ? -5.652 20.984 1.054 1 98.06 99 PHE A N 1
ATOM 753 C CA . PHE A 1 99 ? -5.582 19.516 1.036 1 98.06 99 PHE A CA 1
ATOM 754 C C . PHE A 1 99 ? -6.797 18.922 1.725 1 98.06 99 PHE A C 1
ATOM 756 O O . PHE A 1 99 ? -7.398 17.969 1.214 1 98.06 99 PHE A O 1
ATOM 763 N N . LYS A 1 100 ? -7.176 19.469 2.842 1 98.31 100 LYS A N 1
ATOM 764 C CA . LYS A 1 100 ? -8.258 18.922 3.646 1 98.31 100 LYS A CA 1
ATOM 765 C C . LYS A 1 100 ? -9.594 19 2.906 1 98.31 100 LYS A C 1
ATOM 767 O O . LYS A 1 100 ? -10.391 18.062 2.951 1 98.31 100 LYS A O 1
ATOM 772 N N . ASP A 1 101 ? -9.797 20.078 2.211 1 98.56 101 ASP A N 1
ATOM 773 C CA . ASP A 1 101 ? -11.031 20.266 1.456 1 98.56 101 ASP A CA 1
ATOM 774 C C . ASP A 1 101 ? -11.172 19.203 0.368 1 98.56 101 ASP A C 1
ATOM 776 O O . ASP A 1 101 ? -12.289 18.812 0.022 1 98.56 101 ASP A O 1
ATOM 780 N N . ARG A 1 102 ? -10.133 18.719 -0.056 1 98.25 102 ARG A N 1
ATOM 781 C CA . ARG A 1 102 ? -10.117 17.797 -1.184 1 98.25 102 ARG A CA 1
ATOM 782 C C . ARG A 1 102 ? -9.992 16.344 -0.704 1 98.25 102 ARG A C 1
ATOM 784 O O . ARG A 1 102 ? -10.492 15.43 -1.354 1 98.25 102 ARG A O 1
ATOM 791 N N . CYS A 1 103 ? -9.406 16.219 0.395 1 98.12 103 CYS A N 1
ATOM 792 C CA . CYS A 1 103 ? -9.25 14.922 1.046 1 98.12 103 CYS A CA 1
ATOM 793 C C . CYS A 1 103 ? -9.578 15.016 2.531 1 98.12 103 CYS A C 1
ATOM 795 O O . CYS A 1 103 ? -8.672 15.031 3.371 1 98.12 103 CYS A O 1
ATOM 797 N N . SER A 1 104 ? -10.773 14.852 2.822 1 98.44 104 SER A N 1
ATOM 798 C CA . SER A 1 104 ? -11.305 15.242 4.125 1 98.44 104 SER A CA 1
ATOM 799 C C . SER A 1 104 ? -10.922 14.227 5.199 1 98.44 104 SER A C 1
ATOM 801 O O . SER A 1 104 ? -10.984 14.531 6.395 1 98.44 104 SER A O 1
ATOM 803 N N . THR A 1 105 ? -10.492 13.055 4.77 1 98.06 105 THR A N 1
ATOM 804 C CA . THR A 1 105 ? -10.172 12.031 5.762 1 98.06 105 THR A CA 1
ATOM 805 C C . THR A 1 105 ? -8.656 11.867 5.898 1 98.06 105 THR A C 1
ATOM 807 O O . THR A 1 105 ? -8.188 10.953 6.578 1 98.06 105 THR A O 1
ATOM 810 N N . SER A 1 106 ? -7.914 12.719 5.258 1 96.88 106 SER A N 1
ATOM 811 C CA . SER A 1 106 ? -6.461 12.578 5.266 1 96.88 106 SER A CA 1
ATOM 812 C C . SER A 1 106 ? -5.809 13.648 6.133 1 96.88 106 SER A C 1
ATOM 814 O O . SER A 1 106 ? -6.324 14.766 6.25 1 96.88 106 SER A O 1
ATOM 816 N N . TYR A 1 107 ? -4.629 13.234 6.727 1 93.31 107 TYR A N 1
ATOM 817 C CA . TYR A 1 107 ? -3.797 14.242 7.375 1 93.31 107 TYR A CA 1
ATOM 818 C C . TYR A 1 107 ? -3.379 15.32 6.387 1 93.31 107 TYR A C 1
ATOM 820 O O . TYR A 1 107 ? -2.83 15.023 5.324 1 93.31 107 TYR A O 1
ATOM 828 N N . SER A 1 108 ? -3.652 16.562 6.762 1 95.88 108 SER A N 1
ATOM 829 C CA . SER A 1 108 ? -3.258 17.688 5.914 1 95.88 108 SER A CA 1
ATOM 830 C C . SER A 1 108 ? -2.154 18.516 6.566 1 95.88 108 SER A C 1
ATOM 832 O O . SER A 1 108 ? -1.492 19.312 5.902 1 95.88 108 SER A O 1
ATOM 834 N N . TYR A 1 109 ? -1.961 18.375 7.879 1 92 109 TYR A N 1
ATOM 835 C CA . TYR A 1 109 ? -0.867 18.922 8.68 1 92 109 TYR A CA 1
ATOM 836 C C . TYR A 1 109 ? -0.637 18.062 9.922 1 92 109 TYR A C 1
ATOM 838 O O . TYR A 1 109 ? -1.448 17.203 10.25 1 92 109 TYR A O 1
ATOM 846 N N . PRO A 1 110 ? 0.46 18.266 10.656 1 86.19 110 PRO A N 1
ATOM 847 C CA . PRO A 1 110 ? 0.89 17.281 11.648 1 86.19 110 PRO A CA 1
ATOM 848 C C . PRO A 1 110 ? -0.106 17.109 12.797 1 86.19 110 PRO A C 1
ATOM 850 O O . PRO A 1 110 ? -0.189 16.047 13.406 1 86.19 110 PRO A O 1
ATOM 853 N N . LYS A 1 111 ? -0.962 18.016 13.141 1 88.38 111 LYS A N 1
ATOM 854 C CA . LYS A 1 111 ? -1.842 17.938 14.305 1 88.38 111 LYS A CA 1
ATOM 855 C C . LYS A 1 111 ? -3.297 17.766 13.883 1 88.38 111 LYS A C 1
ATOM 857 O O . LYS A 1 111 ? -4.211 18.156 14.609 1 88.38 111 LYS A O 1
ATOM 862 N N . ASP A 1 112 ? -3.477 17.141 12.75 1 91.88 112 ASP A N 1
ATOM 863 C CA . ASP A 1 112 ? -4.809 16.984 12.18 1 91.88 112 ASP A CA 1
ATOM 864 C C . ASP A 1 112 ? -5.449 15.68 12.633 1 91.88 112 ASP A C 1
ATOM 866 O O . ASP A 1 112 ? -6.203 15.055 11.883 1 91.88 112 ASP A O 1
ATOM 870 N N . ASP A 1 113 ? -5.266 15.148 13.781 1 88 113 ASP A N 1
ATOM 871 C CA . ASP A 1 113 ? -5.621 13.812 14.258 1 88 113 ASP A CA 1
ATOM 872 C C . ASP A 1 113 ? -7.133 13.633 14.312 1 88 113 ASP A C 1
ATOM 874 O O . ASP A 1 113 ? -7.656 12.602 13.883 1 88 113 ASP A O 1
ATOM 878 N N . SER A 1 114 ? -7.812 14.602 14.773 1 91.06 114 SER A N 1
ATOM 879 C CA . SER A 1 114 ? -9.227 14.445 15.102 1 91.06 114 SER A CA 1
ATOM 880 C C . SER A 1 114 ? -10.047 14.117 13.859 1 91.06 114 SER A C 1
ATOM 882 O O . SER A 1 114 ? -11.086 13.461 13.953 1 91.06 114 SER A O 1
ATOM 884 N N . THR A 1 115 ? -9.531 14.469 12.688 1 95.31 115 THR A N 1
ATOM 885 C CA . THR A 1 115 ? -10.305 14.234 11.477 1 95.31 115 THR A CA 1
ATOM 886 C C . THR A 1 115 ? -9.602 13.227 10.57 1 95.31 115 THR A C 1
ATOM 888 O O . THR A 1 115 ? -10.062 12.961 9.461 1 95.31 115 THR A O 1
ATOM 891 N N . SER A 1 116 ? -8.508 12.672 11.031 1 94.62 116 SER A N 1
ATOM 892 C CA . SER A 1 116 ? -7.664 11.992 10.047 1 94.62 116 SER A CA 1
ATOM 893 C C . SER A 1 116 ? -7.168 10.648 10.578 1 94.62 116 SER A C 1
ATOM 895 O O . SER A 1 116 ? -6.402 9.961 9.906 1 94.62 116 SER A O 1
ATOM 897 N N . THR A 1 117 ? -7.516 10.328 11.773 1 91.5 117 THR A N 1
ATOM 898 C CA . THR A 1 117 ? -7.176 9.031 12.344 1 91.5 117 THR A CA 1
ATOM 899 C C . THR A 1 117 ? -8.43 8.188 12.57 1 91.5 117 THR A C 1
ATOM 901 O O . THR A 1 117 ? -9.406 8.664 13.148 1 91.5 117 THR A O 1
ATOM 904 N N . PHE A 1 118 ? -8.398 6.988 12.078 1 94.19 118 PHE A N 1
ATOM 905 C CA . PHE A 1 118 ? -9.539 6.082 12.211 1 94.19 118 PHE A CA 1
ATOM 906 C C . PHE A 1 118 ? -9.125 4.789 12.898 1 94.19 118 PHE A C 1
ATOM 908 O O . PHE A 1 118 ? -7.941 4.434 12.914 1 94.19 118 PHE A O 1
ATOM 915 N N . THR A 1 119 ? -10.164 4.164 13.531 1 92.94 119 THR A N 1
ATOM 916 C CA . THR A 1 119 ? -9.844 2.975 14.312 1 92.94 119 THR A CA 1
ATOM 917 C C . THR A 1 119 ? -10.812 1.838 13.992 1 92.94 119 THR A C 1
ATOM 919 O O . THR A 1 119 ? -11.953 2.08 13.578 1 92.94 119 THR A O 1
ATOM 922 N N . CYS A 1 120 ? -10.32 0.647 14.039 1 93.56 120 CYS A N 1
ATOM 923 C CA . CYS A 1 120 ? -11.086 -0.59 14.008 1 93.56 120 CYS A CA 1
ATOM 924 C C . CYS A 1 120 ? -10.656 -1.53 15.125 1 93.56 120 CYS A C 1
ATOM 926 O O . CYS A 1 120 ? -9.547 -1.404 15.656 1 93.56 120 CYS A O 1
ATOM 928 N N . PRO A 1 121 ? -11.617 -2.412 15.539 1 92.44 121 PRO A N 1
ATOM 929 C CA . PRO A 1 121 ? -11.164 -3.43 16.484 1 92.44 121 PRO A CA 1
ATOM 930 C C . PRO A 1 121 ? -9.977 -4.238 15.961 1 92.44 121 PRO A C 1
ATOM 932 O O . PRO A 1 121 ? -9.906 -4.523 14.766 1 92.44 121 PRO A O 1
ATOM 935 N N . ASN A 1 122 ? -9.094 -4.527 16.875 1 86.94 122 ASN A N 1
ATOM 936 C CA . ASN A 1 122 ? -8.008 -5.426 16.516 1 86.94 122 ASN A CA 1
ATOM 937 C C . ASN A 1 122 ? -8.523 -6.699 15.852 1 86.94 122 ASN A C 1
ATOM 939 O O . ASN A 1 122 ? -9.57 -7.227 16.25 1 86.94 122 ASN A O 1
ATOM 943 N N . GLY A 1 123 ? -7.789 -7.227 14.852 1 84.06 123 GLY A N 1
ATOM 944 C CA . GLY A 1 123 ? -8.211 -8.406 14.117 1 84.06 123 GLY A CA 1
ATOM 945 C C . GLY A 1 123 ? -8.883 -8.086 12.797 1 84.06 123 GLY A C 1
ATOM 946 O O . GLY A 1 123 ? -9.133 -8.977 11.977 1 84.06 123 GLY A O 1
ATOM 947 N N . THR A 1 124 ? -9.172 -6.816 12.578 1 89.5 124 THR A N 1
ATOM 948 C CA . THR A 1 124 ? -9.781 -6.367 11.328 1 89.5 124 THR A CA 1
ATOM 949 C C . THR A 1 124 ? -8.805 -6.523 10.164 1 89.5 124 THR A C 1
ATOM 951 O O . THR A 1 124 ? -7.605 -6.27 10.312 1 89.5 124 THR A O 1
ATOM 954 N N . ASN A 1 125 ? -9.266 -6.93 9.023 1 88.31 125 ASN A N 1
ATOM 955 C CA . ASN A 1 125 ? -8.508 -6.922 7.773 1 88.31 125 ASN A CA 1
ATOM 956 C C . ASN A 1 125 ? -8.672 -5.602 7.027 1 88.31 125 ASN A C 1
ATOM 958 O O . ASN A 1 125 ? -9.695 -4.93 7.16 1 88.31 125 ASN A O 1
ATOM 962 N N . TYR A 1 126 ? -7.656 -5.312 6.285 1 89.69 126 TYR A N 1
ATOM 963 C CA . TYR A 1 126 ? -7.676 -4.051 5.555 1 89.69 126 TYR A CA 1
ATOM 964 C C . TYR A 1 126 ? -7.227 -4.246 4.113 1 89.69 126 TYR A C 1
ATOM 966 O O . TYR A 1 126 ? -6.559 -5.234 3.793 1 89.69 126 TYR A O 1
ATOM 974 N N . ARG A 1 127 ? -7.586 -3.264 3.305 1 90.12 127 ARG A N 1
ATOM 975 C CA . ARG A 1 127 ? -7.176 -3.152 1.91 1 90.12 127 ARG A CA 1
ATOM 976 C C . ARG A 1 127 ? -6.742 -1.729 1.578 1 90.12 127 ARG A C 1
ATOM 978 O O . ARG A 1 127 ? -7.441 -0.769 1.909 1 90.12 127 ARG A O 1
ATOM 985 N N . VAL A 1 128 ? -5.582 -1.637 1.024 1 91.25 128 VAL A N 1
ATOM 986 C CA . VAL A 1 128 ? -5.098 -0.369 0.491 1 91.25 128 VAL A CA 1
ATOM 987 C C . VAL A 1 128 ? -4.949 -0.468 -1.025 1 91.25 128 VAL A C 1
ATOM 989 O O . VAL A 1 128 ? -4.32 -1.396 -1.535 1 91.25 128 VAL A O 1
ATOM 992 N N . VAL A 1 129 ? -5.539 0.504 -1.71 1 88.94 129 VAL A N 1
ATOM 993 C CA . VAL A 1 129 ? -5.469 0.536 -3.166 1 88.94 129 VAL A CA 1
ATOM 994 C C . VAL A 1 129 ? -4.824 1.841 -3.627 1 88.94 129 VAL A C 1
ATOM 996 O O . VAL A 1 129 ? -5.25 2.926 -3.225 1 88.94 129 VAL A O 1
ATOM 999 N N . PHE A 1 130 ? -3.828 1.686 -4.457 1 86.38 130 PHE A N 1
ATOM 1000 C CA . PHE A 1 130 ? -3.234 2.85 -5.105 1 86.38 130 PHE A CA 1
ATOM 1001 C C . PHE A 1 130 ? -3.779 3.02 -6.52 1 86.38 130 PHE A C 1
ATOM 1003 O O . PHE A 1 130 ? -3.902 2.045 -7.262 1 86.38 130 PHE A O 1
ATOM 1010 N N . CYS A 1 131 ? -4.125 4.27 -6.812 1 83.44 131 CYS A N 1
ATOM 1011 C CA . CYS A 1 131 ? -4.684 4.613 -8.117 1 83.44 131 CYS A CA 1
ATOM 1012 C C . CYS A 1 131 ? -5.91 3.762 -8.422 1 83.44 131 CYS A C 1
ATOM 1014 O O . CYS A 1 131 ? -5.988 3.145 -9.484 1 83.44 131 CYS A O 1
ATOM 1016 N N . PRO A 1 132 ? -6.926 3.895 -7.633 1 75.38 132 PRO A N 1
ATOM 1017 C CA . PRO A 1 132 ? -8.086 3.006 -7.766 1 75.38 132 PRO A CA 1
ATOM 1018 C C . PRO A 1 132 ? -8.852 3.23 -9.062 1 75.38 132 PRO A C 1
ATOM 1020 O O . PRO A 1 132 ? -9.633 2.369 -9.484 1 75.38 132 PRO A O 1
ATOM 1023 N N . ARG A 1 133 ? -8.719 4.293 -9.711 1 70.62 133 ARG A N 1
ATOM 1024 C CA . ARG A 1 133 ? -9.492 4.562 -10.922 1 70.62 133 ARG A CA 1
ATOM 1025 C C . ARG A 1 133 ? -8.648 4.324 -12.172 1 70.62 133 ARG A C 1
ATOM 1027 O O . ARG A 1 133 ? -9.094 4.586 -13.289 1 70.62 133 ARG A O 1
ATOM 1034 N N . SER A 1 134 ? -7.406 3.852 -11.828 1 70.19 134 SER A N 1
ATOM 1035 C CA . SER A 1 134 ? -6.523 3.604 -12.969 1 70.19 134 SER A CA 1
ATOM 1036 C C . SER A 1 134 ? -6.238 2.115 -13.133 1 70.19 134 SER A C 1
ATOM 1038 O O . SER A 1 134 ? -6.391 1.341 -12.188 1 70.19 134 SER A O 1
ATOM 1040 N N . ARG A 1 135 ? -6 1.745 -14.375 1 62.94 135 ARG A N 1
ATOM 1041 C CA . ARG A 1 135 ? -5.602 0.378 -14.695 1 62.94 135 ARG A CA 1
ATOM 1042 C C . ARG A 1 135 ? -4.223 0.062 -14.133 1 62.94 135 ARG A C 1
ATOM 1044 O O . ARG A 1 135 ? -3.834 -1.104 -14.047 1 62.94 135 ARG A O 1
ATOM 1051 N N . LEU A 1 136 ? -3.559 1.111 -13.68 1 66.25 136 LEU A N 1
ATOM 1052 C CA . LEU A 1 136 ? -2.186 0.958 -13.211 1 66.25 136 LEU A CA 1
ATOM 1053 C C . LEU A 1 136 ? -2.127 1 -11.688 1 66.25 136 LEU A C 1
ATOM 1055 O O . LEU A 1 136 ? -1.096 1.353 -11.109 1 66.25 136 LEU A O 1
ATOM 1059 N N . GLY A 1 137 ? -3.076 0.432 -11.086 1 74.25 137 GLY A N 1
ATOM 1060 C CA . GLY A 1 137 ? -3.057 0.526 -9.633 1 74.25 137 GLY A CA 1
ATOM 1061 C C . GLY A 1 137 ? -2.539 -0.731 -8.961 1 74.25 137 GLY A C 1
ATOM 1062 O O . GLY A 1 137 ? -2.23 -1.718 -9.633 1 74.25 137 GLY A O 1
ATOM 1063 N N . GLY A 1 138 ? -2.16 -0.622 -7.734 1 80.19 138 GLY A N 1
ATOM 1064 C CA . GLY A 1 138 ? -1.731 -1.728 -6.891 1 80.19 138 GLY A CA 1
ATOM 1065 C C . GLY A 1 138 ? -2.516 -1.829 -5.598 1 80.19 138 GLY A C 1
ATOM 1066 O O . GLY A 1 138 ? -3.129 -0.854 -5.16 1 80.19 138 GLY A O 1
ATOM 1067 N N . THR A 1 139 ? -2.459 -3.102 -5.109 1 84.12 139 THR A N 1
ATOM 1068 C CA . THR A 1 139 ? -3.24 -3.359 -3.904 1 84.12 139 THR A CA 1
ATOM 1069 C C . THR A 1 139 ? -2.365 -3.975 -2.814 1 84.12 139 THR A C 1
ATOM 1071 O O . THR A 1 139 ? -1.514 -4.816 -3.098 1 84.12 139 THR A O 1
ATOM 1074 N N . VAL A 1 140 ? -2.598 -3.545 -1.621 1 86.06 140 VAL A N 1
ATOM 1075 C CA . VAL A 1 140 ? -2.049 -4.184 -0.428 1 86.06 140 VAL A CA 1
ATOM 1076 C C . VAL A 1 140 ? -3.182 -4.75 0.423 1 86.06 140 VAL A C 1
ATOM 1078 O O . VAL A 1 140 ? -4.129 -4.039 0.765 1 86.06 140 VAL A O 1
ATOM 1081 N N . LEU A 1 141 ? -3.049 -6.023 0.734 1 84.38 141 LEU A N 1
ATOM 1082 C CA . LEU A 1 141 ? -3.977 -6.652 1.669 1 84.38 141 LEU A CA 1
ATOM 1083 C C . LEU A 1 141 ? -3.307 -6.891 3.02 1 84.38 141 LEU A C 1
ATOM 1085 O O . LEU A 1 141 ? -2.242 -7.508 3.088 1 84.38 141 LEU A O 1
ATOM 1089 N N . ILE A 1 142 ? -3.883 -6.395 4 1 83 142 ILE A N 1
ATOM 1090 C CA . ILE A 1 142 ? -3.432 -6.566 5.375 1 83 142 ILE A CA 1
ATOM 1091 C C . ILE A 1 142 ? -4.387 -7.496 6.121 1 83 142 ILE A C 1
ATOM 1093 O O . ILE A 1 142 ? -5.531 -7.129 6.402 1 83 142 ILE A O 1
ATOM 1097 N N . LYS A 1 143 ? -3.959 -8.648 6.414 1 80.5 143 LYS A N 1
ATOM 1098 C CA . LYS A 1 143 ? -4.777 -9.664 7.066 1 80.5 143 LYS A CA 1
ATOM 1099 C C . LYS A 1 143 ? -4.324 -9.898 8.5 1 80.5 143 LYS A C 1
ATOM 1101 O O . LYS A 1 143 ? -3.148 -10.18 8.75 1 80.5 143 LYS A O 1
ATOM 1106 N N . SER A 1 144 ? -5.18 -9.695 9.406 1 72.75 144 SER A N 1
ATOM 1107 C CA . SER A 1 144 ? -4.863 -9.859 10.82 1 72.75 144 SER A CA 1
ATOM 1108 C C . SER A 1 144 ? -5.281 -11.242 11.32 1 72.75 144 SER A C 1
ATOM 1110 O O . SER A 1 144 ? -4.883 -11.656 12.414 1 72.75 144 SER A O 1
ATOM 1112 N N . SER A 1 145 ? -6.234 -11.922 10.672 1 59.25 145 SER A N 1
ATOM 1113 C CA . SER A 1 145 ? -6.625 -13.25 11.133 1 59.25 145 SER A CA 1
ATOM 1114 C C . SER A 1 145 ? -5.926 -14.336 10.328 1 59.25 145 SER A C 1
ATOM 1116 O O . SER A 1 145 ? -5.484 -14.102 9.203 1 59.25 145 SER A O 1
ATOM 1118 N N . LEU A 1 146 ? -5.723 -15.445 10.992 1 47.88 146 LEU A N 1
ATOM 1119 C CA . LEU A 1 146 ? -5.059 -16.641 10.469 1 47.88 146 LEU A CA 1
ATOM 1120 C C . LEU A 1 146 ? -5.621 -17.016 9.102 1 47.88 146 LEU A C 1
ATOM 1122 O O . LEU A 1 146 ? -6.797 -17.375 8.984 1 47.88 146 LEU A O 1
ATOM 1126 N N . PHE A 1 147 ? -5.469 -16.141 8.242 1 45.25 147 PHE A N 1
ATOM 1127 C CA . PHE A 1 147 ? -6.043 -16.656 7.004 1 45.25 147 PHE A CA 1
ATOM 1128 C C . PHE A 1 147 ? -4.969 -17.312 6.145 1 45.25 147 PHE A C 1
ATOM 1130 O O . PHE A 1 147 ? -3.793 -16.953 6.23 1 45.25 147 PHE A O 1
ATOM 1137 N N . CYS A 1 148 ? -5.398 -18.484 5.609 1 41.97 148 CYS A N 1
ATOM 1138 C CA . CYS A 1 148 ? -4.613 -19.219 4.629 1 41.97 148 CYS A CA 1
ATOM 1139 C C . CYS A 1 148 ? -4.18 -18.312 3.482 1 41.97 148 CYS A C 1
ATOM 1141 O O . CYS A 1 148 ? -5.008 -17.641 2.875 1 41.97 148 CYS A O 1
ATOM 1143 N N . VAL A 1 149 ? -3.113 -17.844 3.627 1 41.97 149 VAL A N 1
ATOM 1144 C CA . VAL A 1 149 ? -2.523 -17.031 2.574 1 41.97 149 VAL A CA 1
ATOM 1145 C C . VAL A 1 149 ? -2.596 -17.766 1.241 1 41.97 149 VAL A C 1
ATOM 1147 O O . VAL A 1 149 ? -1.663 -18.484 0.872 1 41.97 149 VAL A O 1
ATOM 1150 N N . LEU A 1 150 ? -3.566 -18.719 1.025 1 39.03 150 LEU A N 1
ATOM 1151 C CA . LEU A 1 150 ? -3.471 -19.344 -0.288 1 39.03 150 LEU A CA 1
ATOM 1152 C C . LEU A 1 150 ? -3.629 -18.312 -1.397 1 39.03 150 LEU A C 1
ATOM 1154 O O . LEU A 1 150 ? -4.52 -17.453 -1.336 1 39.03 150 LEU A O 1
ATOM 1158 N N . GLN A 1 151 ? -2.633 -18.125 -1.955 1 40.84 151 GLN A N 1
ATOM 1159 C CA . GLN A 1 151 ? -2.604 -17.297 -3.15 1 40.84 151 GLN A CA 1
ATOM 1160 C C . GLN A 1 151 ? -3.623 -17.781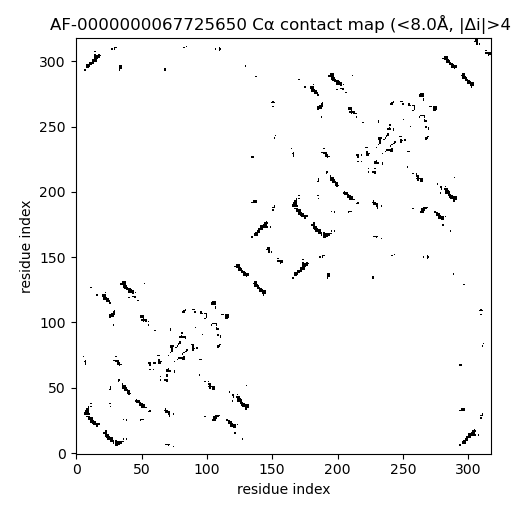 -4.18 1 40.84 151 GLN A C 1
ATOM 1162 O O . GLN A 1 151 ? -3.738 -18.969 -4.434 1 40.84 151 GLN A O 1
ATOM 1167 N N . GLY A 1 152 ? -4.395 -17.156 -4.879 1 36.34 152 GLY A N 1
ATOM 1168 C CA . GLY A 1 152 ? -5.383 -17.453 -5.906 1 36.34 152 GLY A CA 1
ATOM 1169 C C . GLY A 1 152 ? -6.789 -17.609 -5.355 1 36.34 152 GLY A C 1
ATOM 1170 O O . GLY A 1 152 ? -7.473 -16.625 -5.078 1 36.34 152 GLY A O 1
ATOM 1171 N N . THR A 1 153 ? -7.301 -18.984 -5.258 1 34.25 153 THR A N 1
ATOM 1172 C CA . THR A 1 153 ? -8.664 -19.359 -4.922 1 34.25 153 THR A CA 1
ATOM 1173 C C . THR A 1 153 ? -8.93 -19.172 -3.43 1 34.25 153 THR A C 1
ATOM 1175 O O . THR A 1 153 ? -8.148 -19.609 -2.592 1 34.25 153 THR A O 1
ATOM 1178 N N . PRO A 1 154 ? -9.867 -18.312 -3.115 1 33.88 154 PRO A N 1
ATOM 1179 C CA . PRO A 1 154 ? -10.25 -18.234 -1.705 1 33.88 154 PRO A CA 1
ATOM 1180 C C . PRO A 1 154 ? -10.477 -19.609 -1.072 1 33.88 154 PRO A C 1
ATOM 1182 O O . PRO A 1 154 ? -11.43 -20.312 -1.43 1 33.88 154 PRO A O 1
ATOM 1185 N N . LEU A 1 155 ? -9.609 -20.562 -1.121 1 32.69 155 LEU A N 1
ATOM 1186 C CA . LEU A 1 155 ? -10.008 -21.75 -0.381 1 32.69 155 LEU A CA 1
ATOM 1187 C C . LEU A 1 155 ? -10.188 -21.438 1.101 1 32.69 155 LEU A C 1
ATOM 1189 O O . LEU A 1 155 ? -9.555 -20.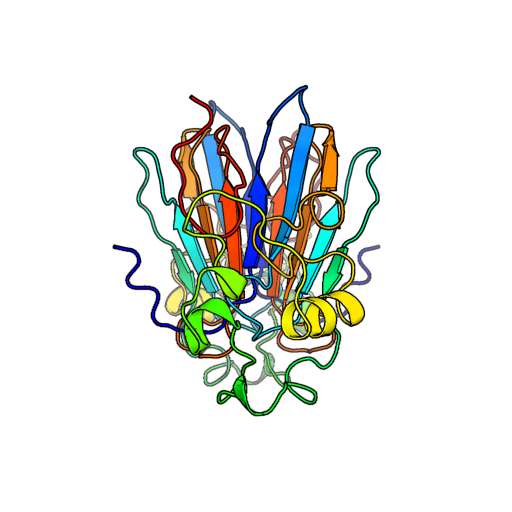516 1.623 1 32.69 155 LEU A O 1
ATOM 1193 N N . PRO A 1 156 ? -11.328 -22.078 1.598 1 30.38 156 PRO A N 1
ATOM 1194 C CA . PRO A 1 156 ? -11.648 -21.953 3.021 1 30.38 156 PRO A CA 1
ATOM 1195 C C . PRO A 1 156 ? -10.414 -22.109 3.914 1 30.38 156 PRO A C 1
ATOM 1197 O O . PRO A 1 156 ? -9.461 -22.781 3.539 1 30.38 156 PRO A O 1
ATOM 1200 N N . CYS A 1 157 ? -10.203 -21.109 4.777 1 32.59 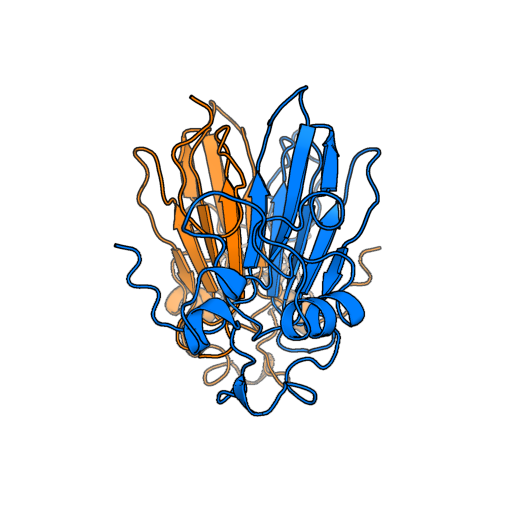157 CYS A N 1
ATOM 1201 C CA . CYS A 1 157 ? -9.211 -21.156 5.848 1 32.59 157 CYS A CA 1
ATOM 1202 C C . CYS A 1 157 ? -9.047 -22.578 6.367 1 32.59 157 CYS A C 1
ATOM 1204 O O . CYS A 1 157 ? -9.938 -23.422 6.195 1 32.59 157 CYS A O 1
ATOM 1206 N N . CYS A 1 158 ? -7.727 -22.844 6.945 1 30.62 158 CYS A N 1
ATOM 1207 C CA . CYS A 1 158 ? -7.297 -24.094 7.578 1 30.62 158 CYS A CA 1
ATOM 1208 C C . CYS A 1 158 ? -8.438 -24.719 8.383 1 30.62 158 CYS A C 1
ATOM 1210 O O . CYS A 1 158 ? -8.961 -24.094 9.305 1 30.62 158 CYS A O 1
ATOM 1212 N N . ARG A 1 159 ? -9.398 -25.438 7.66 1 24.27 159 ARG A N 1
ATOM 1213 C CA . ARG A 1 159 ? -10.008 -26.344 8.625 1 24.27 159 ARG A CA 1
ATOM 1214 C C . ARG A 1 159 ? -8.961 -27.266 9.25 1 24.27 159 ARG A C 1
ATOM 1216 O O . ARG A 1 159 ? -8.078 -27.781 8.547 1 24.27 159 ARG A O 1
ATOM 1223 N N . SER B 1 1 ? -18.75 -12.062 -4.352 1 21.7 1 SER B N 1
ATOM 1224 C CA . SER B 1 1 ? -18.344 -11.984 -5.75 1 21.7 1 SER B CA 1
ATOM 1225 C C . SER B 1 1 ? -17.406 -10.805 -5.984 1 21.7 1 SER B C 1
ATOM 1227 O O . SER B 1 1 ? -17.781 -9.648 -5.762 1 21.7 1 SER B O 1
ATOM 1229 N N . HIS B 1 2 ? -16.219 -10.898 -5.594 1 28.5 2 HIS B N 1
ATOM 1230 C CA . HIS B 1 2 ? -15.195 -9.93 -6 1 28.5 2 HIS B CA 1
ATOM 1231 C C . HIS B 1 2 ? -15.328 -9.578 -7.477 1 28.5 2 HIS B C 1
ATOM 1233 O O . HIS B 1 2 ? -15.25 -10.453 -8.336 1 28.5 2 HIS B O 1
ATOM 1239 N N . PHE B 1 3 ? -16.25 -9.008 -7.844 1 27.88 3 PHE B N 1
ATOM 1240 C CA . PHE B 1 3 ? -16.219 -8.453 -9.195 1 27.88 3 PHE B CA 1
ATOM 1241 C C . PHE B 1 3 ? -14.812 -7.957 -9.539 1 27.88 3 PHE B C 1
ATOM 1243 O O . PHE B 1 3 ? -14.453 -6.824 -9.219 1 27.88 3 PHE B O 1
ATOM 1250 N N . TRP B 1 4 ? -13.844 -8.867 -9.422 1 34.94 4 TRP B N 1
ATOM 1251 C CA . TRP B 1 4 ? -12.508 -8.672 -9.961 1 34.94 4 TRP B CA 1
ATOM 1252 C C . TRP B 1 4 ? -12.57 -8.164 -11.398 1 34.94 4 TRP B C 1
ATOM 1254 O O . TRP B 1 4 ? -13.047 -8.867 -12.289 1 34.94 4 TRP B O 1
ATOM 1264 N N . LEU B 1 5 ? -13.023 -7.137 -11.578 1 38.22 5 LEU B N 1
ATOM 1265 C CA . LEU B 1 5 ? -12.648 -6.715 -12.922 1 38.22 5 LEU B CA 1
ATOM 1266 C C . LEU B 1 5 ? -11.289 -7.27 -13.312 1 38.22 5 LEU B C 1
ATOM 1268 O O . LEU B 1 5 ? -10.398 -7.391 -12.469 1 38.22 5 LEU B O 1
ATOM 1272 N N . ASN B 1 6 ? -11.289 -8.273 -14.258 1 46.62 6 ASN B N 1
ATOM 1273 C CA . ASN B 1 6 ? -10.164 -8.953 -14.891 1 46.62 6 ASN B CA 1
ATOM 1274 C C . ASN B 1 6 ? -8.953 -8.031 -15.008 1 46.62 6 ASN B C 1
ATOM 1276 O O . ASN B 1 6 ? -8.617 -7.582 -16.109 1 46.62 6 ASN B O 1
ATOM 1280 N N . THR B 1 7 ? -8.672 -7.113 -14 1 59.97 7 THR B N 1
ATOM 1281 C CA . THR B 1 7 ? -7.523 -6.23 -14.148 1 59.97 7 THR B CA 1
ATOM 1282 C C . THR B 1 7 ? -6.273 -6.863 -13.539 1 59.97 7 THR B C 1
ATOM 1284 O O . THR B 1 7 ? -6.371 -7.723 -12.664 1 59.97 7 THR B O 1
ATOM 1287 N N . SER B 1 8 ? -5.277 -6.879 -14.305 1 71.25 8 SER B N 1
ATOM 1288 C CA . SER B 1 8 ? -3.959 -7.246 -13.797 1 71.25 8 SER B CA 1
ATOM 1289 C C . SER B 1 8 ? -3.584 -6.418 -12.57 1 71.25 8 SER B C 1
ATOM 1291 O O . SER B 1 8 ? -3.619 -5.188 -12.609 1 71.25 8 SER B O 1
ATOM 1293 N N . ASP B 1 9 ? -3.465 -7.168 -11.516 1 77.69 9 ASP B N 1
ATOM 1294 C CA . ASP B 1 9 ? -3.158 -6.457 -10.273 1 77.69 9 ASP B CA 1
ATOM 1295 C C . ASP B 1 9 ? -1.948 -7.07 -9.578 1 77.69 9 ASP B C 1
ATOM 1297 O O . ASP B 1 9 ? -1.914 -8.273 -9.328 1 77.69 9 ASP B O 1
ATOM 1301 N N . THR B 1 10 ? -0.883 -6.203 -9.383 1 79.75 10 THR B N 1
ATOM 1302 C CA . THR B 1 10 ? 0.162 -6.559 -8.438 1 79.75 10 THR B CA 1
ATOM 1303 C C . THR B 1 10 ? -0.345 -6.434 -7 1 79.75 10 THR B C 1
ATOM 1305 O O . THR B 1 10 ? -0.884 -5.395 -6.617 1 79.75 10 THR B O 1
ATOM 1308 N N . LEU B 1 11 ? -0.173 -7.508 -6.324 1 81.94 11 LEU B N 1
ATOM 1309 C CA . LEU B 1 11 ? -0.721 -7.559 -4.973 1 81.94 11 LEU B CA 1
ATOM 1310 C C . LEU B 1 11 ? 0.391 -7.715 -3.941 1 81.94 11 LEU B C 1
ATOM 1312 O O . LEU B 1 11 ? 1.318 -8.5 -4.137 1 81.94 11 LEU B O 1
ATOM 1316 N N . ALA B 1 12 ? 0.477 -6.867 -2.908 1 84.69 12 ALA B N 1
ATOM 1317 C CA . ALA B 1 12 ? 1.218 -7.141 -1.681 1 84.69 12 ALA B CA 1
ATOM 1318 C C . ALA B 1 12 ? 0.293 -7.676 -0.59 1 84.69 12 ALA B C 1
ATOM 1320 O O . ALA B 1 12 ? -0.836 -7.203 -0.44 1 84.69 12 ALA B O 1
ATOM 1321 N N . GLU B 1 13 ? 0.851 -8.711 0.06 1 80.62 13 GLU B N 1
ATOM 1322 C CA . GLU B 1 13 ? 0.055 -9.32 1.124 1 80.62 13 GLU B CA 1
ATOM 1323 C C . GLU B 1 13 ? 0.839 -9.383 2.432 1 80.62 13 GLU B C 1
ATOM 1325 O O . GLU B 1 13 ? 2.02 -9.734 2.438 1 80.62 13 GLU B O 1
ATOM 1330 N N . TYR B 1 14 ? 0.173 -8.922 3.451 1 81.19 14 TYR B N 1
ATOM 1331 C CA . TYR B 1 14 ? 0.695 -9 4.812 1 81.19 14 TYR B CA 1
ATOM 1332 C C . TYR B 1 14 ? -0.304 -9.688 5.738 1 81.19 14 TYR B C 1
ATOM 1334 O O . TYR B 1 14 ? -1.477 -9.305 5.785 1 81.19 14 TYR B O 1
ATOM 1342 N N . SER B 1 15 ? 0.128 -10.797 6.379 1 74.75 15 SER B N 1
ATOM 1343 C CA . SER B 1 15 ? -0.675 -11.508 7.367 1 74.75 15 SER B CA 1
ATOM 1344 C C . SER B 1 15 ? 0.009 -11.516 8.734 1 74.75 15 SER B C 1
ATOM 1346 O O . SER B 1 15 ? 1.139 -11.992 8.859 1 74.75 15 SER B O 1
ATOM 1348 N N . LEU B 1 16 ? -0.697 -11.023 9.672 1 75.5 16 LEU B N 1
ATOM 1349 C CA . LEU B 1 16 ? -0.163 -10.883 11.023 1 75.5 16 LEU B CA 1
ATOM 1350 C C . LEU B 1 16 ? -0.41 -12.141 11.844 1 75.5 16 LEU B C 1
ATOM 1352 O O . LEU B 1 16 ? -1.489 -12.734 11.773 1 75.5 16 LEU B O 1
ATOM 1356 N N . LYS B 1 17 ? 0.564 -12.359 12.797 1 67.69 17 LYS B N 1
ATOM 1357 C CA . LYS B 1 17 ? 0.5 -13.359 13.867 1 67.69 17 LYS B CA 1
ATOM 1358 C C . LYS B 1 17 ? -0.059 -14.68 13.352 1 67.69 17 LYS B C 1
ATOM 1360 O O . LYS B 1 17 ? -0.995 -15.234 13.93 1 67.69 17 LYS B O 1
ATOM 1365 N N . GLN B 1 18 ? 0.628 -15.141 12.391 1 67.19 18 GLN B N 1
ATOM 1366 C CA . GLN B 1 18 ? 0.261 -16.453 11.883 1 67.19 18 GLN B CA 1
ATOM 1367 C C . GLN B 1 18 ? 0.898 -17.562 12.719 1 67.19 18 GLN B C 1
ATOM 1369 O O . GLN B 1 18 ? 1.003 -17.438 13.938 1 67.19 18 GLN B O 1
ATOM 1374 N N . PHE B 1 19 ? 1.219 -18.672 12.172 1 72.69 19 PHE B N 1
ATOM 1375 C CA . PHE B 1 19 ? 1.763 -19.812 12.891 1 72.69 19 PHE B CA 1
ATOM 1376 C C . PHE B 1 19 ? 3.08 -19.453 13.57 1 72.69 19 PHE B C 1
ATOM 1378 O O . PHE B 1 19 ? 3.895 -18.719 13 1 72.69 19 PHE B O 1
ATOM 1385 N N . ASN B 1 20 ? 3.242 -19.906 14.93 1 79.88 20 ASN B N 1
ATOM 1386 C CA . ASN B 1 20 ? 4.492 -19.781 15.68 1 79.88 20 ASN B CA 1
ATOM 1387 C C . ASN B 1 20 ? 4.887 -18.328 15.883 1 79.88 20 ASN B C 1
ATOM 1389 O O . ASN B 1 20 ? 6.07 -18 15.859 1 79.88 20 ASN B O 1
ATOM 1393 N N . ASN B 1 21 ? 3.936 -17.359 15.914 1 85.69 21 ASN B N 1
ATOM 1394 C CA . ASN B 1 21 ? 4.164 -15.945 16.188 1 85.69 21 ASN B CA 1
ATOM 1395 C C . ASN B 1 21 ? 4.965 -15.281 15.062 1 85.69 21 ASN B C 1
ATOM 1397 O O . ASN B 1 21 ? 5.848 -14.461 15.328 1 85.69 21 ASN B O 1
ATOM 1401 N N . LEU B 1 22 ? 4.703 -15.844 13.875 1 87.62 22 LEU B N 1
ATOM 1402 C CA . LEU B 1 22 ? 5.355 -15.273 12.703 1 87.62 22 LEU B CA 1
ATOM 1403 C C . LEU B 1 22 ? 4.367 -14.453 11.883 1 87.62 22 LEU B C 1
ATOM 1405 O O . LEU B 1 22 ? 3.186 -14.797 11.797 1 87.62 22 LEU B O 1
ATOM 1409 N N . ASP B 1 23 ? 4.855 -13.352 11.344 1 87.62 23 ASP B N 1
ATOM 1410 C CA . ASP B 1 23 ? 4.188 -12.656 10.242 1 87.62 23 ASP B CA 1
ATOM 1411 C C . ASP B 1 23 ? 4.559 -13.281 8.898 1 87.62 23 ASP B C 1
ATOM 1413 O O . ASP B 1 23 ? 5.691 -13.734 8.711 1 87.62 23 ASP B O 1
ATOM 1417 N N . PHE B 1 24 ? 3.58 -13.25 8.016 1 88.56 24 PHE B N 1
ATOM 1418 C CA . PHE B 1 24 ? 3.832 -13.648 6.633 1 88.56 24 PHE B CA 1
ATOM 1419 C C . PHE B 1 24 ? 3.645 -12.461 5.688 1 88.56 24 PHE B C 1
ATOM 1421 O O . PHE B 1 24 ? 2.705 -11.68 5.844 1 88.56 24 PHE B O 1
ATOM 1428 N N . TYR B 1 25 ? 4.566 -12.281 4.781 1 90.19 25 TYR B N 1
ATOM 1429 C CA . TYR B 1 25 ? 4.414 -11.242 3.766 1 90.19 25 TYR B CA 1
ATOM 1430 C C . TYR B 1 25 ? 4.922 -11.727 2.414 1 90.19 25 TYR B C 1
ATOM 1432 O O . TYR B 1 25 ? 5.809 -12.586 2.346 1 90.19 25 TYR B O 1
ATOM 1440 N N . ASP B 1 26 ? 4.305 -11.211 1.323 1 92.62 26 ASP B N 1
ATOM 1441 C CA . ASP B 1 26 ? 4.668 -11.625 -0.029 1 92.62 26 ASP B CA 1
ATOM 1442 C C . ASP B 1 26 ? 4.188 -10.609 -1.061 1 92.62 26 ASP B C 1
ATOM 1444 O O . ASP B 1 26 ? 3.412 -9.703 -0.734 1 92.62 26 ASP B O 1
ATOM 1448 N N . ILE B 1 27 ? 4.719 -10.719 -2.26 1 94.19 27 ILE B N 1
ATOM 1449 C CA . ILE B 1 27 ? 4.211 -10.078 -3.469 1 94.19 27 ILE B CA 1
ATOM 1450 C C . ILE B 1 27 ? 3.66 -11.133 -4.418 1 94.19 27 ILE B C 1
ATOM 1452 O O . ILE B 1 27 ? 4.273 -12.188 -4.609 1 94.19 27 ILE B O 1
ATOM 1456 N N . SER B 1 28 ? 2.469 -10.859 -4.949 1 92.44 28 SER B N 1
ATOM 1457 C CA . SER B 1 28 ? 1.814 -11.859 -5.785 1 92.44 28 SER B CA 1
ATOM 1458 C C . SER B 1 28 ? 1.564 -11.32 -7.191 1 92.44 28 SER B C 1
ATOM 1460 O O . SER B 1 28 ? 0.995 -10.242 -7.355 1 92.44 28 SER B O 1
ATOM 1462 N N . LEU B 1 29 ? 1.964 -12.086 -8.195 1 93 29 LEU B N 1
ATOM 1463 C CA . LEU B 1 29 ? 1.678 -11.805 -9.594 1 93 29 LEU B CA 1
ATOM 1464 C C . LEU B 1 29 ? 0.652 -12.781 -10.156 1 93 29 LEU B C 1
ATOM 1466 O O . LEU B 1 29 ? 0.429 -12.836 -11.367 1 93 29 LEU B O 1
ATOM 1470 N N . VAL B 1 30 ? 0.006 -13.562 -9.266 1 89.5 30 VAL B N 1
ATOM 1471 C CA . VAL B 1 30 ? -0.972 -14.562 -9.68 1 89.5 30 VAL B CA 1
ATOM 1472 C C . VAL B 1 30 ? -2.146 -13.875 -10.375 1 89.5 30 VAL B C 1
ATOM 1474 O O . VAL B 1 30 ? -2.738 -14.438 -11.305 1 89.5 30 VAL B O 1
ATOM 1477 N N . ASP B 1 31 ? -2.418 -12.625 -10.078 1 86 31 ASP B N 1
ATOM 1478 C CA . ASP B 1 31 ? -3.492 -11.875 -10.719 1 86 31 ASP B CA 1
ATOM 1479 C C . ASP B 1 31 ? -2.939 -10.922 -11.773 1 86 31 ASP B C 1
ATOM 1481 O O . ASP B 1 31 ? -3.641 -10.016 -12.227 1 86 31 ASP B O 1
ATOM 1485 N N . GLY B 1 32 ? -1.719 -11.109 -12.109 1 91 32 GLY B N 1
ATOM 1486 C CA . GLY B 1 32 ? -1.086 -10.266 -13.109 1 91 32 GLY B CA 1
ATOM 1487 C C . GLY B 1 32 ? -0.191 -9.203 -12.508 1 91 32 GLY B C 1
ATOM 1488 O O . GLY B 1 32 ? 0.119 -9.242 -11.312 1 91 32 GLY B O 1
ATOM 1489 N N . PHE B 1 33 ? 0.326 -8.367 -13.445 1 92.81 33 PHE B N 1
ATOM 1490 C CA . PHE B 1 33 ? 1.267 -7.309 -13.086 1 92.81 33 PHE B CA 1
ATOM 1491 C C . PHE B 1 33 ? 0.882 -5.992 -13.742 1 92.81 33 PHE B C 1
ATOM 1493 O O . PHE B 1 33 ? 0.597 -5.949 -14.945 1 92.81 33 PHE B O 1
ATOM 1500 N N . ASN B 1 34 ? 0.864 -4.973 -12.875 1 89.56 34 ASN B N 1
ATOM 1501 C CA . ASN B 1 34 ? 0.594 -3.668 -13.469 1 89.56 34 ASN B CA 1
ATOM 1502 C C . ASN B 1 34 ? 1.499 -2.588 -12.883 1 89.56 34 ASN B C 1
ATOM 1504 O O . ASN B 1 34 ? 1.778 -1.582 -13.531 1 89.56 34 ASN B O 1
ATOM 1508 N N . VAL B 1 35 ? 2.051 -2.801 -11.672 1 88.5 35 VAL B N 1
ATOM 1509 C CA . VAL B 1 35 ? 2.92 -1.798 -11.07 1 88.5 35 VAL B CA 1
ATOM 1510 C C . VAL B 1 35 ? 4.051 -2.486 -10.305 1 88.5 35 VAL B C 1
ATOM 1512 O O . VAL B 1 35 ? 3.832 -3.5 -9.641 1 88.5 35 VAL B O 1
ATOM 1515 N N . PRO B 1 36 ? 5.266 -1.858 -10.391 1 91.56 36 PRO B N 1
ATOM 1516 C CA . PRO B 1 36 ? 6.359 -2.367 -9.555 1 91.56 36 PRO B CA 1
ATOM 1517 C C . PRO B 1 36 ? 6.141 -2.105 -8.07 1 91.56 36 PRO B C 1
ATOM 1519 O O . PRO B 1 36 ? 5.461 -1.141 -7.703 1 91.56 36 PRO B O 1
ATOM 1522 N N . MET B 1 37 ? 6.719 -3 -7.281 1 92.44 37 MET B N 1
ATOM 1523 C CA . MET B 1 37 ? 6.523 -2.881 -5.84 1 92.44 37 MET B CA 1
ATOM 1524 C C . MET B 1 37 ? 7.742 -3.396 -5.082 1 92.44 37 MET B C 1
ATOM 1526 O O . MET B 1 37 ? 8.469 -4.258 -5.582 1 92.44 37 MET B O 1
ATOM 1530 N N . GLU B 1 38 ? 7.949 -2.756 -3.941 1 93.69 38 GLU B N 1
ATOM 1531 C CA . GLU B 1 38 ? 8.898 -3.242 -2.947 1 93.69 38 GLU B CA 1
ATOM 1532 C C . GLU B 1 38 ? 8.227 -3.43 -1.589 1 93.69 38 GLU B C 1
ATOM 1534 O O . GLU B 1 38 ? 7.395 -2.617 -1.185 1 93.69 38 GLU B O 1
ATOM 1539 N N . PHE B 1 39 ? 8.547 -4.531 -0.908 1 94.31 39 PHE B N 1
ATOM 1540 C CA . PHE B 1 39 ? 8.031 -4.887 0.409 1 94.31 39 PHE B CA 1
ATOM 1541 C C . PHE B 1 39 ? 9.172 -5.254 1.354 1 94.31 39 PHE B C 1
ATOM 1543 O O . PHE B 1 39 ? 9.898 -6.219 1.115 1 94.31 39 PHE B O 1
ATOM 1550 N N . SER B 1 40 ? 9.273 -4.492 2.51 1 95.81 40 SER B N 1
ATOM 1551 C CA . SER B 1 40 ? 10.438 -4.723 3.359 1 95.81 40 SER B CA 1
ATOM 1552 C C . SER B 1 40 ? 10.07 -4.602 4.836 1 95.81 40 SER B C 1
ATOM 1554 O O . SER B 1 40 ? 9.289 -3.729 5.219 1 95.81 40 SER B O 1
ATOM 1556 N N . PRO B 1 41 ? 10.617 -5.543 5.645 1 94.81 41 PRO B N 1
ATOM 1557 C CA . PRO B 1 41 ? 10.617 -5.242 7.078 1 94.81 41 PRO B CA 1
ATOM 1558 C C . PRO B 1 41 ? 11.484 -4.043 7.434 1 94.81 41 PRO B C 1
ATOM 1560 O O . PRO B 1 41 ? 12.531 -3.826 6.809 1 94.81 41 PRO B O 1
ATOM 1563 N N . THR B 1 42 ? 11.094 -3.264 8.422 1 91.44 42 THR B N 1
ATOM 1564 C CA . THR B 1 42 ? 11.844 -2.061 8.766 1 91.44 42 THR B CA 1
ATOM 1565 C C . THR B 1 42 ? 12.25 -2.078 10.234 1 91.44 42 THR B C 1
ATOM 1567 O O . THR B 1 42 ? 12.781 -1.091 10.75 1 91.44 42 THR B O 1
ATOM 1570 N N . SER B 1 43 ? 11.922 -3.146 10.93 1 87.94 43 SER B N 1
ATOM 1571 C CA . SER B 1 43 ? 12.281 -3.268 12.336 1 87.94 43 SER B CA 1
ATOM 1572 C C . SER B 1 43 ? 12.508 -4.723 12.727 1 87.94 43 SER B C 1
ATOM 1574 O O . SER B 1 43 ? 12.266 -5.633 11.93 1 87.94 43 SER B O 1
ATOM 1576 N N . GLY B 1 44 ? 13.008 -4.867 13.883 1 85.56 44 GLY B N 1
ATOM 1577 C CA . GLY B 1 44 ? 13.195 -6.215 14.398 1 85.56 44 GLY B CA 1
ATOM 1578 C C . GLY B 1 44 ? 14.383 -6.93 13.773 1 85.56 44 GLY B C 1
ATOM 1579 O O . GLY B 1 44 ? 15.188 -6.312 13.078 1 85.56 44 GLY B O 1
ATOM 1580 N N . ASN B 1 45 ? 14.578 -8.172 14.117 1 90.06 45 ASN B N 1
ATOM 1581 C CA . ASN B 1 45 ? 15.625 -9.023 13.555 1 90.06 45 ASN B CA 1
ATOM 1582 C C . ASN B 1 45 ? 15.148 -9.711 12.273 1 90.06 45 ASN B C 1
ATOM 1584 O O . ASN B 1 45 ? 15.18 -10.938 12.18 1 90.06 45 ASN B O 1
ATOM 1588 N N . CYS B 1 46 ? 14.656 -8.961 11.367 1 93 46 CYS B N 1
ATOM 1589 C CA . CYS B 1 46 ? 14.195 -9.406 10.062 1 93 46 CYS B CA 1
ATOM 1590 C C . CYS B 1 46 ? 14.664 -8.461 8.961 1 93 46 CYS B C 1
ATOM 1592 O O . CYS B 1 46 ? 14.617 -7.242 9.133 1 93 46 CYS B O 1
ATOM 1594 N N . SER B 1 47 ? 15.102 -9.07 7.812 1 93.94 47 SER B N 1
ATOM 1595 C CA . SER B 1 47 ? 15.766 -8.156 6.898 1 93.94 47 SER B CA 1
ATOM 1596 C C . SER B 1 47 ? 15.492 -8.523 5.445 1 93.94 47 SER B C 1
ATOM 1598 O O . SER B 1 47 ? 15.953 -7.848 4.523 1 93.94 47 SER B O 1
ATOM 1600 N N . VAL B 1 48 ? 14.727 -9.57 5.23 1 96 48 VAL B N 1
ATOM 1601 C CA . VAL B 1 48 ? 14.555 -9.977 3.842 1 96 48 VAL B CA 1
ATOM 1602 C C . VAL B 1 48 ? 13.648 -8.984 3.119 1 96 48 VAL B C 1
ATOM 1604 O O . VAL B 1 48 ? 12.453 -8.906 3.402 1 96 48 VAL B O 1
ATOM 1607 N N . ARG B 1 49 ? 14.203 -8.258 2.232 1 97.06 49 ARG B N 1
ATOM 1608 C CA . ARG B 1 49 ? 13.484 -7.352 1.341 1 97.06 49 ARG B CA 1
ATOM 1609 C C . ARG B 1 49 ? 13.062 -8.062 0.058 1 97.06 49 ARG B C 1
ATOM 1611 O O . ARG B 1 49 ? 13.875 -8.734 -0.579 1 97.06 49 ARG B O 1
ATOM 1618 N N . ILE B 1 50 ? 11.789 -7.938 -0.29 1 97.06 50 ILE B N 1
ATOM 1619 C CA . ILE B 1 50 ? 11.312 -8.523 -1.537 1 97.06 50 ILE B CA 1
ATOM 1620 C C . ILE B 1 50 ? 10.805 -7.422 -2.463 1 97.06 50 ILE B C 1
ATOM 1622 O O . ILE B 1 50 ? 10.391 -6.352 -2 1 97.06 50 ILE B O 1
ATOM 1626 N N . SER B 1 51 ? 10.984 -7.68 -3.77 1 96.75 51 SER B N 1
ATOM 1627 C CA . SER B 1 51 ? 10.594 -6.664 -4.742 1 96.75 51 SER B CA 1
ATOM 1628 C C . SER B 1 51 ? 10.289 -7.281 -6.098 1 96.75 51 SER B C 1
ATOM 1630 O O . SER B 1 51 ? 10.719 -8.398 -6.391 1 96.75 51 SER B O 1
ATOM 1632 N N . CYS B 1 52 ? 9.453 -6.688 -6.816 1 95.81 52 CYS B N 1
ATOM 1633 C CA . CYS B 1 52 ? 9.219 -6.914 -8.242 1 95.81 52 CYS B CA 1
ATOM 1634 C C . CYS B 1 52 ? 9.227 -5.598 -9.008 1 95.81 52 CYS B C 1
ATOM 1636 O O . CYS B 1 52 ? 8.211 -4.906 -9.078 1 95.81 52 CYS B O 1
ATOM 1638 N N . THR B 1 53 ? 10.43 -5.289 -9.633 1 94.94 53 THR B N 1
ATOM 1639 C CA . THR B 1 53 ? 10.594 -4 -10.297 1 94.94 53 THR B CA 1
ATOM 1640 C C . THR B 1 53 ? 11.102 -4.188 -11.719 1 94.94 53 THR B C 1
ATOM 1642 O O . THR B 1 53 ? 11.5 -3.219 -12.375 1 94.94 53 THR B O 1
ATOM 1645 N N . ALA B 1 54 ? 11.102 -5.469 -12.133 1 95.75 54 ALA B N 1
ATOM 1646 C CA . ALA B 1 54 ? 11.531 -5.734 -13.5 1 95.75 54 ALA B CA 1
ATOM 1647 C C . ALA B 1 54 ? 10.547 -5.145 -14.508 1 95.75 54 ALA B C 1
ATOM 1649 O O . ALA B 1 54 ? 9.414 -4.805 -14.156 1 95.75 54 ALA B O 1
ATOM 1650 N N . ASP B 1 55 ? 11.023 -5.02 -15.758 1 95.62 55 ASP B N 1
ATOM 1651 C CA . ASP B 1 55 ? 10.164 -4.504 -16.828 1 95.62 55 ASP B CA 1
ATOM 1652 C C . ASP B 1 55 ? 9.227 -5.59 -17.344 1 95.62 55 ASP B C 1
ATOM 1654 O O . ASP B 1 55 ? 9.328 -6 -18.5 1 95.62 55 ASP B O 1
ATOM 1658 N N . ILE B 1 56 ? 8.297 -5.91 -16.578 1 96.38 56 ILE B N 1
ATOM 1659 C CA . ILE B 1 56 ? 7.355 -6.969 -16.922 1 96.38 56 ILE B CA 1
ATOM 1660 C C . ILE B 1 56 ? 6.453 -6.508 -18.062 1 96.38 56 ILE B C 1
ATOM 1662 O O . ILE B 1 56 ? 6.168 -7.277 -18.984 1 96.38 56 ILE B O 1
ATOM 1666 N N . ILE B 1 57 ? 6.039 -5.324 -18.047 1 94.31 57 ILE B N 1
ATOM 1667 C CA . ILE B 1 57 ? 5.121 -4.836 -19.062 1 94.31 57 ILE B CA 1
ATOM 1668 C C . ILE B 1 57 ? 5.832 -4.793 -20.422 1 94.31 57 ILE B C 1
ATOM 1670 O O . ILE B 1 57 ? 5.297 -5.273 -21.422 1 94.31 57 ILE B O 1
ATOM 1674 N N . GLY B 1 58 ? 6.965 -4.281 -20.438 1 96.81 58 GLY B N 1
ATOM 1675 C CA . GLY B 1 58 ? 7.73 -4.195 -21.672 1 96.81 58 GLY B CA 1
ATOM 1676 C C . GLY B 1 58 ? 8.086 -5.551 -22.25 1 96.81 58 GLY B C 1
ATOM 1677 O O . GLY B 1 58 ? 8.242 -5.695 -23.469 1 96.81 58 GLY B O 1
ATOM 1678 N N . GLN B 1 59 ? 8.156 -6.555 -21.422 1 98.25 59 GLN B N 1
ATOM 1679 C CA . GLN B 1 59 ? 8.586 -7.879 -21.859 1 98.25 59 GLN B CA 1
ATOM 1680 C C . GLN B 1 59 ? 7.43 -8.875 -21.828 1 98.25 59 GLN B C 1
ATOM 1682 O O . GLN B 1 59 ? 7.641 -10.078 -21.984 1 98.25 59 GLN B O 1
ATOM 1687 N N . CYS B 1 60 ? 6.316 -8.406 -21.656 1 98 60 CYS B N 1
ATOM 1688 C CA . CYS B 1 60 ? 5.152 -9.266 -21.469 1 98 60 CYS B CA 1
ATOM 1689 C C . CYS B 1 60 ? 4.918 -10.125 -22.703 1 98 60 CYS B C 1
ATOM 1691 O O . CYS B 1 60 ? 4.891 -9.617 -23.828 1 98 60 CYS B O 1
ATOM 1693 N N . PRO B 1 61 ? 4.758 -11.477 -22.469 1 98.12 61 PRO B N 1
ATOM 1694 C CA . PRO B 1 61 ? 4.363 -12.289 -23.625 1 98.12 61 PRO B CA 1
ATOM 1695 C C . PRO B 1 61 ? 3.129 -11.742 -24.344 1 98.12 61 PRO B C 1
ATOM 1697 O O . PRO B 1 61 ? 2.203 -11.25 -23.688 1 98.12 61 PRO B O 1
ATOM 1700 N N . ASN B 1 62 ? 3.096 -11.914 -25.625 1 97.94 62 ASN B N 1
ATOM 1701 C CA . ASN B 1 62 ? 2.039 -11.328 -26.438 1 97.94 62 ASN B CA 1
ATOM 1702 C C . ASN B 1 62 ? 0.656 -11.773 -25.969 1 97.94 62 ASN B C 1
ATOM 1704 O O . ASN B 1 62 ? -0.28 -10.977 -25.922 1 97.94 62 ASN B O 1
ATOM 1708 N N . GLU B 1 63 ? 0.545 -13 -25.625 1 97.75 63 GLU B N 1
ATOM 1709 C CA . GLU B 1 63 ? -0.741 -13.602 -25.281 1 97.75 63 GLU B CA 1
ATOM 1710 C C . GLU B 1 63 ? -1.307 -12.977 -24 1 97.75 63 GLU B C 1
ATOM 1712 O O . GLU B 1 63 ? -2.518 -13.008 -23.781 1 97.75 63 GLU B O 1
ATOM 1717 N N . LEU B 1 64 ? -0.383 -12.336 -23.25 1 97.38 64 LEU B N 1
ATOM 1718 C CA . LEU B 1 64 ? -0.801 -11.859 -21.938 1 97.38 64 LEU B CA 1
ATOM 1719 C C . LEU B 1 64 ? -0.868 -10.336 -21.906 1 97.38 64 LEU B C 1
ATOM 1721 O O . LEU B 1 64 ? -1.242 -9.742 -20.891 1 97.38 64 LEU B O 1
ATOM 1725 N N . ARG B 1 65 ? -0.543 -9.703 -23.016 1 96.81 65 ARG B N 1
ATOM 1726 C CA . ARG B 1 65 ? -0.42 -8.25 -23.047 1 96.81 65 ARG B CA 1
ATOM 1727 C C . ARG B 1 65 ? -1.788 -7.582 -22.953 1 96.81 65 ARG B C 1
ATOM 1729 O O . ARG B 1 65 ? -2.725 -7.977 -23.641 1 96.81 65 ARG B O 1
ATOM 1736 N N . ILE B 1 66 ? -1.899 -6.613 -22.047 1 92.75 66 ILE B N 1
ATOM 1737 C CA . ILE B 1 66 ? -3.033 -5.699 -21.953 1 92.75 66 ILE B CA 1
ATOM 1738 C C . ILE B 1 66 ? -2.531 -4.273 -21.75 1 92.75 66 ILE B C 1
ATOM 1740 O O . ILE B 1 66 ? -1.405 -4.062 -21.297 1 92.75 66 ILE B O 1
ATOM 1744 N N . PRO B 1 67 ? -3.387 -3.35 -22.109 1 89.56 67 PRO B N 1
ATOM 1745 C CA . PRO B 1 67 ? -2.961 -1.967 -21.875 1 89.56 67 PRO B CA 1
ATOM 1746 C C . PRO B 1 67 ? -2.633 -1.692 -20.406 1 89.56 67 PRO B C 1
ATOM 1748 O O . PRO B 1 67 ? -3.465 -1.929 -19.531 1 89.56 67 PRO B O 1
ATOM 1751 N N . GLY B 1 68 ? -1.47 -1.282 -20.141 1 87.38 68 GLY B N 1
ATOM 1752 C CA . GLY B 1 68 ? -1.075 -0.858 -18.812 1 87.38 68 GLY B CA 1
ATOM 1753 C C . GLY B 1 68 ? -0.71 -2.016 -17.906 1 87.38 68 GLY B C 1
ATOM 1754 O O . GLY B 1 68 ? -0.499 -1.825 -16.703 1 87.38 68 GLY B O 1
ATOM 1755 N N . GLY B 1 69 ? -0.678 -3.262 -18.547 1 92.69 69 GLY B N 1
ATOM 1756 C CA . GLY B 1 69 ? -0.37 -4.375 -17.672 1 92.69 69 GLY B CA 1
ATOM 1757 C C . GLY B 1 69 ? -0.008 -5.645 -18.406 1 92.69 69 GLY B C 1
ATOM 1758 O O . GLY B 1 69 ? 0.103 -5.641 -19.641 1 92.69 69 GLY B O 1
ATOM 1759 N N . CYS B 1 70 ? 0.367 -6.602 -17.609 1 95.12 70 CYS B N 1
ATOM 1760 C CA . CYS B 1 70 ? 0.576 -7.977 -18.047 1 95.12 70 CYS B CA 1
ATOM 1761 C C . CYS B 1 70 ? -0.345 -8.938 -17.312 1 95.12 70 CYS B C 1
ATOM 1763 O O . CYS B 1 70 ? -0.242 -9.086 -16.094 1 95.12 70 CYS B O 1
ATOM 1765 N N . ASN B 1 71 ? -1.23 -9.539 -18.031 1 94.44 71 ASN B N 1
ATOM 1766 C CA . ASN B 1 71 ? -2.234 -10.414 -17.438 1 94.44 71 ASN B CA 1
ATOM 1767 C C . ASN B 1 71 ? -1.621 -11.734 -16.969 1 94.44 71 ASN B C 1
ATOM 1769 O O . ASN B 1 71 ? -0.437 -11.984 -17.188 1 94.44 71 ASN B O 1
ATOM 1773 N N . ASN B 1 72 ? -2.434 -12.477 -16.203 1 92.19 72 ASN B N 1
ATOM 1774 C CA . ASN B 1 72 ? -1.983 -13.789 -15.766 1 92.19 72 ASN B CA 1
ATOM 1775 C C . ASN B 1 72 ? -2.545 -14.898 -16.656 1 92.19 72 ASN B C 1
ATOM 1777 O O . ASN B 1 72 ? -3.613 -14.734 -17.25 1 92.19 72 ASN B O 1
ATOM 1781 N N . PRO B 1 73 ? -1.767 -16.016 -16.734 1 94.31 73 PRO B N 1
ATOM 1782 C CA . PRO B 1 73 ? -2.203 -17.062 -17.656 1 94.31 73 PRO B CA 1
ATOM 1783 C C . PRO B 1 73 ? -3.523 -17.703 -17.25 1 94.31 73 PRO B C 1
ATOM 1785 O O . PRO B 1 73 ? -4.285 -18.172 -18.094 1 94.31 73 PRO B O 1
ATOM 1788 N N . CYS B 1 74 ? -3.854 -17.719 -15.961 1 90.69 74 CYS B N 1
ATOM 1789 C CA . CYS B 1 74 ? -5.121 -18.312 -15.539 1 90.69 74 CYS B CA 1
ATOM 1790 C C . CYS B 1 74 ? -6.301 -17.516 -16.078 1 90.69 74 CYS B C 1
ATOM 1792 O O . CYS B 1 74 ? -7.266 -18.094 -16.578 1 90.69 74 CYS B O 1
ATOM 1794 N N . THR B 1 75 ? -6.227 -16.234 -15.992 1 88.38 75 THR B N 1
ATOM 1795 C CA . THR B 1 75 ? -7.285 -15.383 -16.516 1 88.38 75 THR B CA 1
ATOM 1796 C C . THR B 1 75 ? -7.402 -15.539 -18.031 1 88.38 75 THR B C 1
ATOM 1798 O O . THR B 1 75 ? -8.508 -15.586 -18.578 1 88.38 75 THR B O 1
ATOM 1801 N N . VAL B 1 76 ? -6.293 -15.656 -18.719 1 94.5 76 VAL B N 1
ATOM 1802 C CA . VAL B 1 76 ? -6.27 -15.664 -20.172 1 94.5 76 VAL B CA 1
ATOM 1803 C C . VAL B 1 76 ? -6.734 -17.031 -20.688 1 94.5 76 VAL B C 1
ATOM 1805 O O . VAL B 1 76 ? -7.535 -17.094 -21.625 1 94.5 76 VAL B O 1
ATOM 1808 N N . PHE B 1 77 ? -6.301 -18.109 -20.047 1 94.38 77 PHE B N 1
ATOM 1809 C CA . PHE B 1 77 ? -6.52 -19.422 -20.641 1 94.38 77 PHE B CA 1
ATOM 1810 C C . PHE B 1 77 ? -7.539 -20.219 -19.828 1 94.38 77 PHE B C 1
ATOM 1812 O O . PHE B 1 77 ? -8.141 -21.156 -20.344 1 94.38 77 PHE B O 1
ATOM 1819 N N . ASN B 1 78 ? -7.684 -19.953 -18.578 1 91.31 78 ASN B N 1
ATOM 1820 C CA . ASN B 1 78 ? -8.703 -20.5 -17.688 1 91.31 78 ASN B CA 1
ATOM 1821 C C . ASN B 1 78 ? -8.656 -22.031 -17.672 1 91.31 78 ASN B C 1
ATOM 1823 O O . ASN B 1 78 ? -9.688 -22.688 -17.797 1 91.31 78 ASN B O 1
ATOM 1827 N N . THR B 1 79 ? -7.477 -22.578 -17.594 1 92 79 THR B N 1
ATOM 1828 C CA . THR B 1 79 ? -7.305 -24.016 -17.469 1 92 79 THR B CA 1
ATOM 1829 C C . THR B 1 79 ? -6.648 -24.375 -16.141 1 92 79 THR B C 1
ATOM 1831 O O . THR B 1 79 ? -5.996 -23.531 -15.516 1 92 79 THR B O 1
ATOM 1834 N N . ASN B 1 80 ? -6.816 -25.578 -15.797 1 89.81 80 ASN B N 1
ATOM 1835 C CA . ASN B 1 80 ? -6.199 -26.062 -14.57 1 89.81 80 ASN B CA 1
ATOM 1836 C C . ASN B 1 80 ? -4.684 -25.891 -14.594 1 89.81 80 ASN B C 1
ATOM 1838 O O . ASN B 1 80 ? -4.066 -25.656 -13.555 1 89.81 80 ASN B O 1
ATOM 1842 N N . GLU B 1 81 ? -4.113 -26.047 -15.797 1 92.5 81 GLU B N 1
ATOM 1843 C CA . GLU B 1 81 ? -2.67 -25.891 -15.953 1 92.5 81 GLU B CA 1
ATOM 1844 C C . GLU B 1 81 ? -2.203 -24.547 -15.383 1 92.5 81 GLU B C 1
ATOM 1846 O O . GLU B 1 81 ? -1.159 -24.484 -14.734 1 92.5 81 GLU B O 1
ATOM 1851 N N . TYR B 1 82 ? -3.031 -23.562 -15.484 1 92.19 82 TYR B N 1
ATOM 1852 C CA . TYR B 1 82 ? -2.598 -22.203 -15.133 1 92.19 82 TYR B CA 1
ATOM 1853 C C . TYR B 1 82 ? -3.299 -21.719 -13.867 1 92.19 82 TYR B C 1
ATOM 1855 O O . TYR B 1 82 ? -2.793 -20.844 -13.172 1 92.19 82 TYR B O 1
ATOM 1863 N N . CYS B 1 83 ? -4.426 -22.391 -13.516 1 87.69 83 CYS B N 1
ATOM 1864 C CA . CYS B 1 83 ? -5.25 -21.859 -12.438 1 87.69 83 CYS B CA 1
ATOM 1865 C C . CYS B 1 83 ? -5.137 -22.734 -11.195 1 87.69 83 CYS B C 1
ATOM 1867 O O . CYS B 1 83 ? -5.523 -22.312 -10.102 1 87.69 83 CYS B O 1
ATOM 1869 N N . CYS B 1 84 ? -4.68 -23.891 -11.352 1 87.44 84 CYS B N 1
ATOM 1870 C CA . CYS B 1 84 ? -4.555 -24.828 -10.25 1 87.44 84 CYS B CA 1
ATOM 1871 C C . CYS B 1 84 ? -5.891 -25.031 -9.547 1 87.44 84 CYS B C 1
ATOM 1873 O O . CYS B 1 84 ? -5.957 -25 -8.312 1 87.44 84 CYS B O 1
ATOM 1875 N N . THR B 1 85 ? -7.074 -25.25 -10.32 1 81.75 85 THR B N 1
ATOM 1876 C CA . THR B 1 85 ? -8.422 -25.312 -9.758 1 81.75 85 THR B CA 1
ATOM 1877 C C . THR B 1 85 ? -8.82 -26.75 -9.453 1 81.75 85 THR B C 1
ATOM 1879 O O . THR B 1 85 ? -9.797 -26.984 -8.734 1 81.75 85 THR B O 1
ATOM 1882 N N . SER B 1 86 ? -8.508 -27.734 -10.148 1 74.62 86 SER B N 1
ATOM 1883 C CA . SER B 1 86 ? -8.977 -29.109 -9.969 1 74.62 86 SER B CA 1
ATOM 1884 C C . SER B 1 86 ? -8.008 -29.906 -9.109 1 74.62 86 SER B C 1
ATOM 1886 O O . SER B 1 86 ? -8.133 -31.125 -8.992 1 74.62 86 SER B O 1
ATOM 1888 N N . GLY B 1 87 ? -8.016 -29.719 -7.941 1 65.38 87 GLY B N 1
ATOM 1889 C CA . GLY B 1 87 ? -7.188 -30.609 -7.148 1 65.38 87 GLY B CA 1
ATOM 1890 C C . GLY B 1 87 ? -6.152 -31.344 -7.973 1 65.38 87 GLY B C 1
ATOM 1891 O O . GLY B 1 87 ? -6.195 -31.312 -9.203 1 65.38 87 GLY B O 1
ATOM 1892 N N . GLY B 1 88 ? -4.895 -31.547 -7.637 1 61.81 88 GLY B N 1
ATOM 1893 C CA . GLY B 1 88 ? -3.771 -32.219 -8.281 1 61.81 88 GLY B CA 1
ATOM 1894 C C . GLY B 1 88 ? -2.525 -31.344 -8.336 1 61.81 88 GLY B C 1
ATOM 1895 O O . GLY B 1 88 ? -2.434 -30.328 -7.637 1 61.81 88 GLY B O 1
ATOM 1896 N N . ASN B 1 89 ? -1.663 -31.969 -9.359 1 68.81 89 ASN B N 1
ATOM 1897 C CA . ASN B 1 89 ? -0.358 -31.312 -9.469 1 68.81 89 ASN B CA 1
ATOM 1898 C C . ASN B 1 89 ? -0.406 -30.094 -10.375 1 68.81 89 ASN B C 1
ATOM 1900 O O . ASN B 1 89 ? -0.961 -30.156 -11.477 1 68.81 89 ASN B O 1
ATOM 1904 N N . CYS B 1 90 ? -0.419 -29.016 -9.953 1 84.38 90 CYS B N 1
ATOM 1905 C CA . CYS B 1 90 ? -0.145 -27.766 -10.656 1 84.38 90 CYS B CA 1
ATOM 1906 C C . CYS B 1 90 ? 1.267 -27.266 -10.367 1 84.38 90 CYS B C 1
ATOM 1908 O O . CYS B 1 90 ? 1.679 -27.203 -9.211 1 84.38 90 CYS B O 1
ATOM 1910 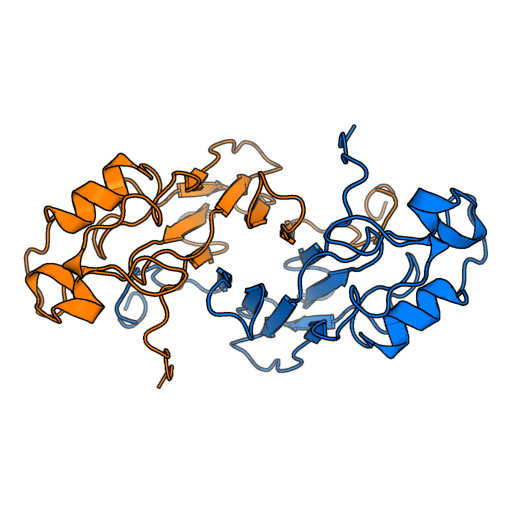N N . GLY B 1 91 ? 2.012 -27.188 -11.516 1 91.12 91 GLY B N 1
ATOM 1911 C CA . GLY B 1 91 ? 3.395 -26.75 -11.391 1 91.12 91 GLY B CA 1
ATOM 1912 C C . GLY B 1 91 ? 3.725 -25.562 -12.281 1 91.12 91 GLY B C 1
ATOM 1913 O O . GLY B 1 91 ? 2.836 -24.984 -12.906 1 91.12 91 GLY B O 1
ATOM 1914 N N . PRO B 1 92 ? 4.969 -25.219 -12.18 1 95.75 92 PRO B N 1
ATOM 1915 C CA . PRO B 1 92 ? 5.383 -24.094 -13.023 1 95.75 92 PRO B CA 1
ATOM 1916 C C . PRO B 1 92 ? 5.121 -24.328 -14.508 1 95.75 92 PRO B C 1
ATOM 1918 O O . PRO B 1 92 ? 5.258 -25.469 -14.977 1 95.75 92 PRO B O 1
ATOM 1921 N N . THR B 1 93 ? 4.719 -23.297 -15.133 1 96.94 93 THR B N 1
ATOM 1922 C CA . THR B 1 93 ? 4.578 -23.25 -16.594 1 96.94 93 THR B CA 1
ATOM 1923 C C . THR B 1 93 ? 5.586 -22.297 -17.203 1 96.94 93 THR B C 1
ATOM 1925 O O . THR B 1 93 ? 6.312 -21.609 -16.484 1 96.94 93 THR B O 1
ATOM 1928 N N . ASN B 1 94 ? 5.598 -22.25 -18.594 1 97.44 94 ASN B N 1
ATOM 1929 C CA . ASN B 1 94 ? 6.461 -21.281 -19.25 1 97.44 94 ASN B CA 1
ATOM 1930 C C . ASN B 1 94 ? 6.078 -19.844 -18.875 1 97.44 94 ASN B C 1
ATOM 1932 O O . ASN B 1 94 ? 6.945 -18.984 -18.719 1 97.44 94 ASN B O 1
ATOM 1936 N N . TYR B 1 95 ? 4.836 -19.609 -18.672 1 97.56 95 TYR B N 1
ATOM 1937 C CA . TYR B 1 95 ? 4.398 -18.266 -18.312 1 97.56 95 TYR B CA 1
ATOM 1938 C C . TYR B 1 95 ? 4.777 -17.938 -16.875 1 97.56 95 TYR B C 1
ATOM 1940 O O . TYR B 1 95 ? 5.246 -16.828 -16.578 1 97.56 95 TYR B O 1
ATOM 1948 N N . SER B 1 96 ? 4.535 -18.906 -15.945 1 97.25 96 SER B N 1
ATOM 1949 C CA . SER B 1 96 ? 4.938 -18.641 -14.57 1 97.25 96 SER B CA 1
ATOM 1950 C C . SER B 1 96 ? 6.453 -18.469 -14.461 1 97.25 96 SER B C 1
ATOM 1952 O O . SER B 1 96 ? 6.941 -17.672 -13.656 1 97.25 96 SER B O 1
ATOM 1954 N N . LYS B 1 97 ? 7.191 -19.203 -15.266 1 98.44 97 LYS B N 1
ATOM 1955 C CA . LYS B 1 97 ? 8.648 -19.047 -15.273 1 98.44 97 LYS B CA 1
ATOM 1956 C C . LYS B 1 97 ? 9.055 -17.672 -15.789 1 98.44 97 LYS B C 1
ATOM 1958 O O . LYS B 1 97 ? 10.031 -17.094 -15.312 1 98.44 97 LYS B O 1
ATOM 1963 N N . PHE B 1 98 ? 8.367 -17.172 -16.766 1 98.5 98 PHE B N 1
ATOM 1964 C CA . PHE B 1 98 ? 8.602 -15.805 -17.234 1 98.5 98 PHE B CA 1
ATOM 1965 C C . PHE B 1 98 ? 8.539 -14.812 -16.078 1 98.5 98 PHE B C 1
ATOM 1967 O O . PHE B 1 98 ? 9.445 -13.992 -15.906 1 98.5 98 PHE B O 1
ATOM 1974 N N . PHE B 1 99 ? 7.492 -14.906 -15.297 1 98.06 99 PHE B N 1
ATOM 1975 C CA . PHE B 1 99 ? 7.316 -13.992 -14.18 1 98.06 99 PHE B CA 1
ATOM 1976 C C . PHE B 1 99 ? 8.367 -14.242 -13.102 1 98.06 99 PHE B C 1
ATOM 1978 O O . PHE B 1 99 ? 8.961 -13.305 -12.57 1 98.06 99 PHE B O 1
ATOM 1985 N N . LYS B 1 100 ? 8.609 -15.484 -12.805 1 98.31 100 LYS B N 1
ATOM 1986 C CA . LYS B 1 100 ? 9.516 -15.859 -11.719 1 98.31 100 LYS B CA 1
ATOM 1987 C C . LYS B 1 100 ? 10.945 -15.43 -12.023 1 98.31 100 LYS B C 1
ATOM 1989 O O . LYS B 1 100 ? 11.664 -14.945 -11.141 1 98.31 100 LYS B O 1
ATOM 1994 N N . ASP B 1 101 ? 11.328 -15.562 -13.266 1 98.56 101 ASP B N 1
ATOM 1995 C CA . ASP B 1 101 ? 12.672 -15.172 -13.672 1 98.56 101 ASP B CA 1
ATOM 1996 C C . ASP B 1 101 ? 12.898 -13.68 -13.469 1 98.56 101 ASP B C 1
ATOM 1998 O O . ASP B 1 101 ? 14.023 -13.242 -13.203 1 98.56 101 ASP B O 1
ATOM 2002 N N . ARG B 1 102 ? 11.898 -12.969 -13.492 1 98.25 102 ARG B N 1
ATOM 2003 C CA . ARG B 1 102 ? 11.984 -11.516 -13.445 1 98.25 102 ARG B CA 1
ATOM 2004 C C . ARG B 1 102 ? 11.688 -10.992 -12.047 1 98.25 102 ARG B C 1
ATOM 2006 O O . ARG B 1 102 ? 12.211 -9.953 -11.633 1 98.25 102 ARG B O 1
ATOM 2013 N N . CYS B 1 103 ? 10.922 -11.742 -11.375 1 98.12 103 CYS B N 1
ATOM 2014 C CA . CYS B 1 103 ? 10.578 -11.445 -9.992 1 98.12 103 CYS B CA 1
ATOM 2015 C C . CYS B 1 103 ? 10.68 -12.688 -9.125 1 98.12 103 CYS B C 1
ATOM 2017 O O . CYS B 1 103 ? 9.664 -13.289 -8.766 1 98.12 103 CYS B O 1
ATOM 2019 N N . SER B 1 104 ? 11.812 -12.891 -8.633 1 98.44 104 SER B N 1
ATOM 2020 C CA . SER B 1 104 ? 12.164 -14.195 -8.078 1 98.44 104 SER B CA 1
ATOM 2021 C C . SER B 1 104 ? 11.555 -14.391 -6.691 1 98.44 104 SER B C 1
ATOM 2023 O O . SER B 1 104 ? 11.453 -15.516 -6.203 1 98.44 104 SER B O 1
ATOM 2025 N N . THR B 1 105 ? 11.102 -13.305 -6.098 1 98.06 105 THR B N 1
ATOM 2026 C CA . THR B 1 105 ? 10.555 -13.43 -4.75 1 98.06 105 THR B CA 1
ATOM 2027 C C . THR B 1 105 ? 9.031 -13.328 -4.77 1 98.06 105 THR B C 1
ATOM 2029 O O . THR B 1 105 ? 8.398 -13.266 -3.715 1 98.06 105 THR B O 1
ATOM 2032 N N . SER B 1 106 ? 8.461 -13.281 -5.941 1 96.88 106 SER B N 1
ATOM 2033 C CA . SER B 1 106 ? 7.02 -13.094 -6.047 1 96.88 106 SER B CA 1
ATOM 2034 C C . SER B 1 106 ? 6.328 -14.391 -6.461 1 96.88 106 SER B C 1
ATOM 2036 O O . SER B 1 106 ? 6.906 -15.211 -7.176 1 96.88 106 SER B O 1
ATOM 2038 N N . TYR B 1 107 ? 5.035 -14.508 -5.965 1 93.38 107 TYR B N 1
ATOM 2039 C CA . TYR B 1 107 ? 4.195 -15.57 -6.492 1 93.38 107 TYR B CA 1
ATOM 2040 C C . TYR B 1 107 ? 4.012 -15.438 -8 1 93.38 107 TYR B C 1
ATOM 2042 O O . TYR B 1 107 ? 3.615 -14.375 -8.484 1 93.38 107 TYR B O 1
ATOM 2050 N N . SER B 1 108 ? 4.32 -16.516 -8.711 1 95.88 108 SER B N 1
ATOM 2051 C CA . SER B 1 108 ? 4.145 -16.516 -10.164 1 95.88 108 SER B CA 1
ATOM 2052 C C . SER B 1 108 ? 3.02 -17.453 -10.586 1 95.88 108 SER B C 1
ATOM 2054 O O . SER B 1 108 ? 2.531 -17.375 -11.711 1 95.88 108 SER B O 1
ATOM 2056 N N . TYR B 1 109 ? 2.621 -18.375 -9.711 1 92.06 109 TYR B N 1
ATOM 2057 C CA . TYR B 1 109 ? 1.464 -19.266 -9.812 1 92.06 109 TYR B CA 1
ATOM 2058 C C . TYR B 1 109 ? 0.989 -19.703 -8.438 1 92.06 109 TYR B C 1
ATOM 2060 O O . TYR B 1 109 ? 1.677 -19.484 -7.438 1 92.06 109 TYR B O 1
ATOM 2068 N N . PRO B 1 110 ? -0.188 -20.328 -8.312 1 86.25 110 PRO B N 1
ATOM 2069 C CA . PRO B 1 110 ? -0.832 -20.453 -7.004 1 86.25 110 PRO B CA 1
ATOM 2070 C C . PRO B 1 110 ? -0.032 -21.344 -6.047 1 86.25 110 PRO B C 1
AT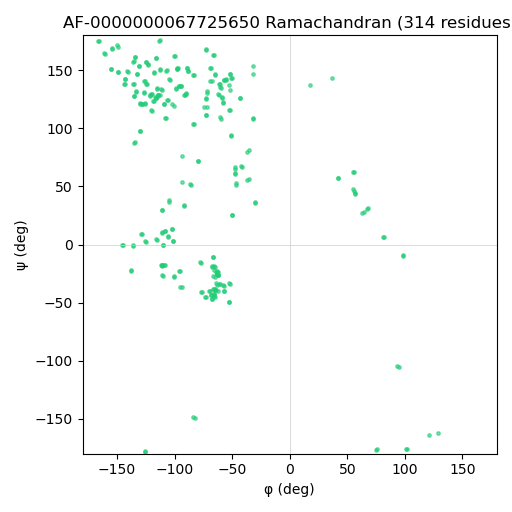OM 2072 O O . PRO B 1 110 ? -0.118 -21.156 -4.828 1 86.25 110 PRO B O 1
ATOM 2075 N N . LYS B 1 111 ? 0.821 -22.219 -6.414 1 88.31 111 LYS B N 1
ATOM 2076 C CA . LYS B 1 111 ? 1.505 -23.141 -5.527 1 88.31 111 LYS B CA 1
ATOM 2077 C C . LYS B 1 111 ? 2.99 -22.8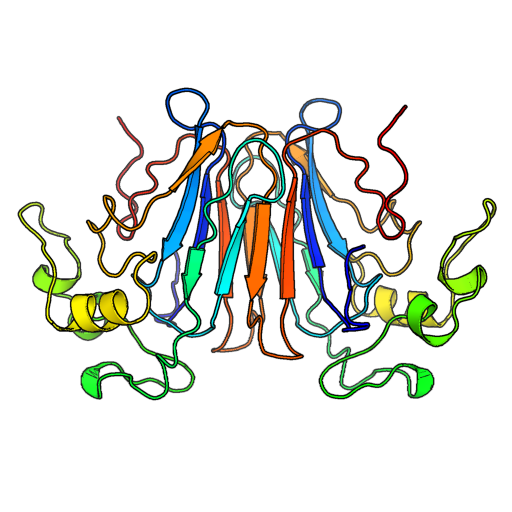12 -5.418 1 88.31 111 LYS B C 1
ATOM 2079 O O . LYS B 1 111 ? 3.812 -23.703 -5.164 1 88.31 111 LYS B O 1
ATOM 2084 N N . ASP B 1 112 ? 3.295 -21.562 -5.574 1 91.88 112 ASP B N 1
ATOM 2085 C CA . ASP B 1 112 ? 4.684 -21.109 -5.586 1 91.88 112 ASP B CA 1
ATOM 2086 C C . ASP B 1 112 ? 5.145 -20.703 -4.188 1 91.88 112 ASP B C 1
ATOM 2088 O O . ASP B 1 112 ? 5.949 -19.781 -4.031 1 91.88 112 ASP B O 1
ATOM 2092 N N . ASP B 1 113 ? 4.742 -21.266 -3.115 1 88 113 ASP B N 1
ATOM 2093 C CA . ASP B 1 113 ? 4.918 -20.844 -1.729 1 88 113 ASP B CA 1
ATOM 2094 C C . ASP B 1 113 ? 6.387 -20.891 -1.32 1 88 113 ASP B C 1
ATOM 2096 O O . ASP B 1 113 ? 6.891 -19.953 -0.688 1 88 113 ASP B O 1
ATOM 2100 N N . SER B 1 114 ? 7.055 -21.906 -1.699 1 91.12 114 SER B N 1
ATOM 2101 C CA . SER B 1 114 ? 8.391 -22.172 -1.171 1 91.12 114 SER B CA 1
ATOM 2102 C C . SER B 1 114 ? 9.359 -21.047 -1.531 1 91.12 114 SER B C 1
ATOM 2104 O O . SER B 1 114 ? 10.32 -20.797 -0.802 1 91.12 114 SER B O 1
ATOM 2106 N N . THR B 1 115 ? 9.055 -20.312 -2.59 1 95.38 115 THR B N 1
ATOM 2107 C CA . THR B 1 115 ? 9.984 -19.266 -3.016 1 95.38 115 THR B CA 1
ATOM 2108 C C . THR B 1 115 ? 9.352 -17.891 -2.875 1 95.38 115 THR B C 1
ATOM 2110 O O . THR B 1 115 ? 9.945 -16.891 -3.268 1 95.38 115 THR B O 1
ATOM 2113 N N . SER B 1 116 ? 8.164 -17.828 -2.342 1 94.62 116 SER B N 1
ATOM 2114 C CA . SER B 1 116 ? 7.43 -16.578 -2.529 1 94.62 116 SER B CA 1
ATOM 2115 C C . SER B 1 116 ? 6.754 -16.141 -1.234 1 94.62 116 SER B C 1
ATOM 2117 O O . SER B 1 116 ? 6.035 -15.141 -1.215 1 94.62 116 SER B O 1
ATOM 2119 N N . THR B 1 117 ? 6.91 -16.891 -0.198 1 91.44 117 THR B N 1
ATOM 2120 C CA . THR B 1 117 ? 6.391 -16.516 1.114 1 91.44 117 THR B CA 1
ATOM 2121 C C . THR B 1 117 ? 7.535 -16.266 2.096 1 91.44 117 THR B C 1
ATOM 2123 O O . THR B 1 117 ? 8.445 -17.094 2.217 1 91.44 117 THR B O 1
ATOM 2126 N N . PHE B 1 118 ? 7.484 -15.141 2.744 1 94.25 118 PHE B N 1
ATOM 2127 C CA . PHE B 1 118 ? 8.523 -14.766 3.699 1 94.25 118 PHE B CA 1
ATOM 2128 C C . PHE B 1 118 ? 7.914 -14.484 5.07 1 94.25 118 PHE B C 1
ATOM 2130 O O . PHE B 1 118 ? 6.723 -14.195 5.18 1 94.25 118 PHE B O 1
ATOM 2137 N N . THR B 1 119 ? 8.812 -14.664 6.102 1 93 119 THR B N 1
ATOM 2138 C CA . THR B 1 119 ? 8.289 -14.523 7.457 1 93 119 THR B CA 1
ATOM 2139 C C . THR B 1 119 ? 9.211 -13.641 8.297 1 93 119 THR B C 1
ATOM 2141 O O . THR B 1 119 ? 10.406 -13.547 8.023 1 93 119 THR B O 1
ATOM 2144 N N . CYS B 1 120 ? 8.625 -12.914 9.18 1 93.56 120 CYS B N 1
ATOM 2145 C CA . CYS B 1 120 ? 9.297 -12.18 10.25 1 93.56 120 CYS B CA 1
ATOM 2146 C C . CYS B 1 120 ? 8.633 -12.445 11.594 1 93.56 120 CYS B C 1
ATOM 2148 O O . CYS B 1 120 ? 7.473 -12.859 11.648 1 93.56 120 CYS B O 1
ATOM 2150 N N . PRO B 1 121 ? 9.461 -12.297 12.68 1 92.5 121 PRO B N 1
ATOM 2151 C CA . PRO B 1 121 ? 8.789 -12.375 13.977 1 92.5 121 PRO B CA 1
ATOM 2152 C C . PRO B 1 121 ? 7.645 -11.375 14.117 1 92.5 121 PRO B C 1
ATOM 2154 O O . PRO B 1 121 ? 7.73 -10.258 13.602 1 92.5 121 PRO B O 1
ATOM 2157 N N . ASN B 1 122 ? 6.617 -11.852 14.766 1 87 122 ASN B N 1
ATOM 2158 C CA . ASN B 1 122 ? 5.531 -10.938 15.086 1 87 122 ASN B CA 1
ATOM 2159 C C . ASN B 1 122 ? 6.051 -9.672 15.766 1 87 122 ASN B C 1
ATOM 2161 O O . ASN B 1 122 ? 6.977 -9.727 16.578 1 87 122 ASN B O 1
ATOM 2165 N N . GLY B 1 123 ? 5.441 -8.492 15.469 1 84.06 123 GLY B N 1
ATOM 2166 C CA . GLY B 1 123 ? 5.883 -7.223 16.016 1 84.06 123 GLY B CA 1
ATOM 2167 C C . GLY B 1 123 ? 6.766 -6.438 15.07 1 84.06 123 GLY B C 1
ATOM 2168 O O . GLY B 1 123 ? 7.062 -5.266 15.312 1 84.06 123 GLY B O 1
ATOM 2169 N N . THR B 1 124 ? 7.16 -7.074 13.977 1 89.5 124 THR B N 1
ATOM 2170 C CA . THR B 1 124 ? 7.98 -6.418 12.969 1 89.5 124 THR B CA 1
ATOM 2171 C C . THR B 1 124 ? 7.184 -5.34 12.242 1 89.5 124 THR B C 1
ATOM 2173 O O . THR B 1 124 ? 6 -5.523 11.953 1 89.5 124 THR B O 1
ATOM 2176 N N . ASN B 1 125 ? 7.789 -4.234 11.953 1 88.38 125 ASN B N 1
ATOM 2177 C CA . ASN B 1 125 ? 7.234 -3.201 11.078 1 88.38 125 ASN B CA 1
ATOM 2178 C C . ASN B 1 125 ? 7.602 -3.443 9.617 1 88.38 125 ASN B C 1
ATOM 2180 O O . ASN B 1 125 ? 8.641 -4.039 9.328 1 88.38 125 ASN B O 1
ATOM 2184 N N . TYR B 1 126 ? 6.719 -2.961 8.789 1 89.75 126 TYR B N 1
ATOM 2185 C CA . TYR B 1 126 ? 6.941 -3.168 7.367 1 89.75 126 TYR B CA 1
ATOM 2186 C C . TYR B 1 126 ? 6.703 -1.883 6.582 1 89.75 126 TYR B C 1
ATOM 2188 O O . TYR B 1 126 ? 6.02 -0.974 7.062 1 89.75 126 TYR B O 1
ATOM 2196 N N . ARG B 1 127 ? 7.258 -1.884 5.375 1 90.25 127 ARG B N 1
ATOM 2197 C CA . ARG B 1 127 ? 7.066 -0.828 4.383 1 90.25 127 ARG B CA 1
ATOM 2198 C C . ARG B 1 127 ? 6.793 -1.413 3.004 1 90.25 127 ARG B C 1
ATOM 2200 O O . ARG B 1 127 ? 7.504 -2.316 2.555 1 90.25 127 ARG B O 1
ATOM 2207 N N . VAL B 1 128 ? 5.73 -0.945 2.428 1 91.38 128 VAL B N 1
ATOM 2208 C CA . VAL B 1 128 ? 5.426 -1.273 1.039 1 91.38 128 VAL B CA 1
ATOM 2209 C C . VAL B 1 128 ? 5.504 -0.013 0.181 1 91.38 128 VAL B C 1
ATOM 2211 O O . VAL B 1 128 ? 4.887 1.005 0.506 1 91.38 128 VAL B O 1
ATOM 2214 N N . VAL B 1 129 ? 6.273 -0.127 -0.91 1 89 129 VAL B N 1
ATOM 2215 C CA . VAL B 1 129 ? 6.422 1.002 -1.822 1 89 129 VAL B CA 1
ATOM 2216 C C . VAL B 1 129 ? 5.949 0.605 -3.219 1 89 129 VAL B C 1
ATOM 2218 O O . VAL B 1 129 ? 6.391 -0.41 -3.764 1 89 129 VAL B O 1
ATOM 2221 N N . PHE B 1 130 ? 5.078 1.43 -3.754 1 86.38 130 PHE B N 1
ATOM 2222 C CA . PHE B 1 130 ? 4.676 1.263 -5.145 1 86.38 130 PHE B CA 1
ATOM 2223 C C . PHE B 1 130 ? 5.438 2.225 -6.051 1 86.38 130 PHE B C 1
ATOM 2225 O O . PHE B 1 130 ? 5.602 3.4 -5.719 1 86.38 130 PHE B O 1
ATOM 2232 N N . CYS B 1 131 ? 5.922 1.66 -7.145 1 83.44 131 CYS B N 1
ATOM 2233 C CA . CYS B 1 131 ? 6.695 2.428 -8.117 1 83.44 131 CYS B CA 1
ATOM 2234 C C . CYS B 1 131 ? 7.887 3.105 -7.449 1 83.44 131 CYS B C 1
ATOM 2236 O O . CYS B 1 131 ? 8.078 4.312 -7.594 1 83.44 131 CYS B O 1
ATOM 2238 N N . PRO B 1 132 ? 8.789 2.326 -6.918 1 75.5 132 PRO B N 1
ATOM 2239 C CA . PRO B 1 132 ? 9.883 2.895 -6.129 1 75.5 132 PRO B CA 1
ATOM 2240 C C . PRO B 1 132 ? 10.852 3.721 -6.973 1 75.5 132 PRO B C 1
ATOM 2242 O O . PRO B 1 132 ? 11.609 4.527 -6.43 1 75.5 132 PRO B O 1
ATOM 2245 N N . ARG B 1 133 ? 10.891 3.582 -8.219 1 71.19 133 ARG B N 1
ATOM 2246 C CA . ARG B 1 133 ? 11.852 4.316 -9.039 1 71.19 133 ARG B CA 1
ATOM 2247 C C . ARG B 1 133 ? 11.188 5.504 -9.727 1 71.19 133 ARG B C 1
ATOM 2249 O O . ARG B 1 133 ? 11.82 6.199 -10.531 1 71.19 133 ARG B O 1
ATOM 2256 N N . SER B 1 134 ? 9.875 5.609 -9.328 1 70.31 134 SER B N 1
ATOM 2257 C CA . SER B 1 134 ? 9.156 6.715 -9.953 1 70.31 134 SER B CA 1
ATOM 2258 C C . SER B 1 134 ? 8.797 7.785 -8.93 1 70.31 134 SER B C 1
ATOM 2260 O O . SER B 1 134 ? 8.742 7.508 -7.727 1 70.31 134 SER B O 1
ATOM 2262 N N . ARG B 1 135 ? 8.734 9.008 -9.422 1 62.72 135 ARG B N 1
ATOM 2263 C CA . ARG B 1 135 ? 8.297 10.133 -8.602 1 62.72 135 ARG B CA 1
ATOM 2264 C C . ARG B 1 135 ? 6.82 10 -8.227 1 62.72 135 ARG B C 1
ATOM 2266 O O . ARG B 1 135 ? 6.34 10.68 -7.32 1 62.72 135 ARG B O 1
ATOM 2273 N N . LEU B 1 136 ? 6.172 9.039 -8.875 1 65.94 136 LEU B N 1
ATOM 2274 C CA . LEU B 1 136 ? 4.734 8.875 -8.68 1 65.94 136 LEU B CA 1
ATOM 2275 C C . LEU B 1 136 ? 4.441 7.664 -7.801 1 65.94 136 LEU B C 1
ATOM 2277 O O . LEU B 1 136 ? 3.359 7.082 -7.883 1 65.94 136 LEU B O 1
ATOM 2281 N N . GLY B 1 137 ? 5.254 7.461 -6.871 1 74 137 GLY B N 1
ATOM 2282 C CA . GLY B 1 137 ? 5.016 6.266 -6.078 1 74 137 GLY B CA 1
ATOM 2283 C C . GLY B 1 137 ? 4.316 6.551 -4.762 1 74 137 GLY B C 1
ATOM 2284 O O . GLY B 1 137 ? 4.031 7.707 -4.441 1 74 137 GLY B O 1
ATOM 2285 N N . GLY B 1 138 ? 3.762 5.551 -4.164 1 80.38 138 GLY B N 1
ATOM 2286 C CA . GLY B 1 138 ? 3.129 5.605 -2.854 1 80.38 138 GLY B CA 1
ATOM 2287 C C . GLY B 1 138 ? 3.693 4.59 -1.877 1 80.38 138 GLY B C 1
ATOM 2288 O O . GLY B 1 138 ? 4.309 3.604 -2.285 1 80.38 138 GLY B O 1
ATOM 2289 N N . THR B 1 139 ? 3.473 4.992 -0.595 1 84.44 139 THR B N 1
ATOM 2290 C CA . THR B 1 139 ? 4.039 4.152 0.452 1 84.44 139 THR B CA 1
ATOM 2291 C C . THR B 1 139 ? 2.965 3.736 1.453 1 84.44 139 THR B C 1
ATOM 2293 O O . THR B 1 139 ? 2.1 4.539 1.81 1 84.44 139 THR B O 1
ATOM 2296 N N . VAL B 1 140 ? 3.053 2.516 1.88 1 86.06 140 VAL B N 1
ATOM 2297 C CA . VAL B 1 140 ? 2.285 2.012 3.012 1 86.06 140 VAL B CA 1
ATOM 2298 C C . VAL B 1 140 ? 3.23 1.607 4.141 1 86.06 140 VAL B C 1
ATOM 2300 O O . VAL B 1 140 ? 4.164 0.829 3.93 1 86.06 140 VAL B O 1
ATOM 2303 N N . LEU B 1 141 ? 2.963 2.166 5.312 1 84.88 141 LEU B N 1
ATOM 2304 C CA . LEU B 1 141 ? 3.688 1.748 6.508 1 84.88 141 LEU B CA 1
ATOM 2305 C C . LEU B 1 141 ? 2.807 0.887 7.406 1 84.88 141 LEU B C 1
ATOM 2307 O O . LEU B 1 141 ? 1.698 1.291 7.766 1 84.88 141 LEU B O 1
ATOM 2311 N N . ILE B 1 142 ? 3.254 -0.233 7.695 1 83.12 142 ILE B N 1
ATOM 2312 C CA . ILE B 1 142 ? 2.59 -1.172 8.594 1 83.12 142 ILE B CA 1
ATOM 2313 C C . ILE B 1 142 ? 3.35 -1.252 9.914 1 83.12 142 ILE B C 1
ATOM 2315 O O . ILE B 1 142 ? 4.461 -1.785 9.969 1 83.12 142 ILE B O 1
ATOM 2319 N N . LYS B 1 143 ? 2.791 -0.733 10.922 1 80.38 143 LYS B N 1
ATOM 2320 C CA . LYS B 1 143 ? 3.424 -0.677 12.234 1 80.38 143 LYS B CA 1
ATOM 2321 C C . LYS B 1 143 ? 2.742 -1.627 13.219 1 80.38 143 LYS B C 1
ATOM 2323 O O . LYS B 1 143 ? 1.522 -1.573 13.391 1 80.38 143 LYS B O 1
ATOM 2328 N N . SER B 1 144 ? 3.469 -2.533 13.734 1 72.38 144 SER B N 1
ATOM 2329 C CA . SER B 1 144 ? 2.932 -3.516 14.672 1 72.38 144 SER B CA 1
ATOM 2330 C C . SER B 1 144 ? 3.164 -3.088 16.125 1 72.38 144 SER B C 1
ATOM 2332 O O . SER B 1 144 ? 2.561 -3.643 17.047 1 72.38 144 SER B O 1
ATOM 2334 N N . SER B 1 145 ? 4.164 -2.221 16.406 1 58.94 145 SER B N 1
ATOM 2335 C CA . SER B 1 145 ? 4.375 -1.795 17.781 1 58.94 145 SER B CA 1
ATOM 2336 C C . SER B 1 145 ? 3.734 -0.437 18.047 1 58.94 145 SER B C 1
ATOM 2338 O O . SER B 1 145 ? 3.492 0.333 17.125 1 58.94 145 SER B O 1
ATOM 2340 N N . LEU B 1 146 ? 3.344 -0.249 19.266 1 48.03 146 LEU B N 1
ATOM 2341 C CA . LEU B 1 146 ? 2.684 0.944 19.781 1 48.03 146 LEU B CA 1
ATOM 2342 C C . LEU B 1 146 ? 3.416 2.207 19.344 1 48.03 146 LEU B C 1
ATOM 2344 O O . LEU B 1 146 ? 4.57 2.422 19.719 1 48.03 146 LEU B O 1
ATOM 2348 N N . PHE B 1 147 ? 3.457 2.369 18.109 1 45.09 147 PHE B N 1
ATOM 2349 C CA . PHE B 1 147 ? 4.176 3.615 17.859 1 45.09 147 PHE B CA 1
ATOM 2350 C C . PHE B 1 147 ? 3.201 4.777 17.703 1 45.09 147 PHE B C 1
ATOM 2352 O O . PHE B 1 147 ? 2.051 4.582 17.312 1 45.09 147 PHE B O 1
ATOM 2359 N N . CYS B 1 148 ? 3.623 5.879 18.375 1 41.91 148 CYS B N 1
ATOM 2360 C CA . CYS B 1 148 ? 2.953 7.172 18.266 1 41.91 148 CYS B CA 1
ATOM 2361 C C . CYS B 1 148 ? 2.77 7.566 16.812 1 41.91 148 CYS B C 1
ATOM 2363 O O . CYS B 1 148 ? 3.727 7.559 16.031 1 41.91 148 CYS B O 1
ATOM 2365 N N . VAL B 1 149 ? 1.74 7.25 16.359 1 41.62 149 VAL B N 1
ATOM 2366 C CA . VAL B 1 149 ? 1.382 7.629 14.992 1 41.62 149 VAL B CA 1
ATOM 2367 C C . VAL B 1 149 ? 1.611 9.125 14.797 1 41.62 149 VAL B C 1
ATOM 2369 O O . VAL B 1 149 ? 0.704 9.93 15.016 1 41.62 149 VAL B O 1
ATOM 2372 N N . LEU B 1 150 ? 2.518 9.805 15.562 1 38.84 150 LEU B N 1
ATOM 2373 C CA . LEU B 1 150 ? 2.58 11.227 15.25 1 38.84 150 LEU B CA 1
ATOM 2374 C C . LEU B 1 150 ? 2.973 11.453 13.797 1 38.84 150 LEU B C 1
ATOM 2376 O O . LEU B 1 150 ? 3.904 10.812 13.297 1 38.84 150 LEU B O 1
ATOM 2380 N N . GLN B 1 151 ? 2.068 11.828 13.172 1 40.34 151 GLN B N 1
ATOM 2381 C CA . GLN B 1 151 ? 2.287 12.258 11.789 1 40.34 151 GLN B CA 1
ATOM 2382 C C . GLN B 1 151 ? 3.41 13.289 11.703 1 40.34 151 GLN B C 1
ATOM 2384 O O . GLN B 1 151 ? 3.455 14.227 12.5 1 40.34 151 GLN B O 1
ATOM 2389 N N . GLY B 1 152 ? 4.352 13.352 10.945 1 35.78 152 GLY B N 1
ATOM 2390 C CA . GLY B 1 152 ? 5.469 14.258 10.719 1 35.78 152 GLY B CA 1
ATOM 2391 C C . GLY B 1 152 ? 6.738 13.836 11.43 1 35.78 152 GLY B C 1
ATOM 2392 O O . GLY B 1 152 ? 7.445 12.938 10.961 1 35.78 152 GLY B O 1
ATOM 2393 N N . THR B 1 153 ? 7.121 14.586 12.617 1 33.78 153 THR B N 1
ATOM 2394 C CA . THR B 1 153 ? 8.375 14.469 13.352 1 33.78 153 THR B CA 1
ATOM 2395 C C . THR B 1 153 ? 8.422 13.156 14.133 1 33.78 153 THR B C 1
ATOM 2397 O O . THR B 1 153 ? 7.48 12.828 14.852 1 33.78 153 THR B O 1
ATOM 2400 N N . PRO B 1 154 ? 9.375 12.336 13.812 1 33.41 154 PRO B N 1
ATOM 2401 C CA . PRO B 1 154 ? 9.562 11.156 14.656 1 33.41 154 PRO B CA 1
ATOM 2402 C C . PRO B 1 154 ? 9.555 11.484 16.141 1 33.41 154 PRO B C 1
ATOM 2404 O O . PRO B 1 154 ? 10.477 12.133 16.641 1 33.41 154 PRO B O 1
ATOM 2407 N N . LEU B 1 155 ? 8.609 12.172 16.703 1 32.53 155 LEU B N 1
ATOM 2408 C CA . LEU B 1 155 ? 8.781 12.281 18.141 1 32.53 155 LEU B CA 1
ATOM 2409 C C . LEU B 1 155 ? 8.773 10.906 18.797 1 32.53 155 LEU B C 1
ATOM 2411 O O . LEU B 1 155 ? 8.172 9.969 18.281 1 32.53 155 LEU B O 1
ATOM 2415 N N . PRO B 1 156 ? 9.75 10.82 19.781 1 30.08 156 PRO B N 1
ATOM 2416 C CA . PRO B 1 156 ? 9.883 9.586 20.578 1 30.08 156 PRO B CA 1
ATOM 2417 C C . PRO B 1 156 ? 8.539 9.023 21.016 1 30.08 156 PRO B C 1
ATOM 2419 O O . PRO B 1 156 ? 7.57 9.781 21.188 1 30.08 156 PRO B O 1
ATOM 2422 N N . CYS B 1 157 ? 8.305 7.758 20.703 1 32.16 157 CYS B N 1
ATOM 2423 C CA . CYS B 1 157 ? 7.195 6.973 21.219 1 32.16 157 CYS B CA 1
ATOM 2424 C C . CYS B 1 157 ? 6.828 7.418 22.625 1 32.16 157 CYS B C 1
ATOM 2426 O O . CYS B 1 157 ? 7.66 7.98 23.344 1 32.16 157 CYS B O 1
ATOM 2428 N N . CYS B 1 158 ? 5.391 7.312 22.938 1 30.25 158 CYS B N 1
ATOM 2429 C CA . CYS B 1 158 ? 4.793 7.617 24.234 1 30.25 158 CYS B CA 1
ATOM 2430 C C . CYS B 1 158 ? 5.723 7.211 25.359 1 30.25 158 CYS B C 1
ATOM 2432 O O . CYS B 1 158 ? 6.09 6.039 25.484 1 30.25 158 CYS B O 1
ATOM 2434 N N . ARG B 1 159 ? 6.762 8.109 25.672 1 23.92 159 ARG B N 1
ATOM 2435 C CA . ARG B 1 159 ? 7.176 7.832 27.047 1 23.92 159 ARG B CA 1
ATOM 2436 C C . ARG B 1 159 ? 6 7.941 28 1 23.92 159 ARG B C 1
ATOM 2438 O O . ARG B 1 159 ? 5.188 8.859 27.891 1 23.92 159 ARG B O 1
#